Protein AF-A0A3D4FMH8-F1 (afdb_monomer)

Structure (mmCIF, N/CA/C/O backbone):
data_AF-A0A3D4FMH8-F1
#
_entry.id   AF-A0A3D4FMH8-F1
#
loop_
_atom_site.group_PDB
_atom_site.id
_atom_site.type_symbol
_atom_site.label_atom_id
_atom_site.label_alt_id
_atom_site.label_comp_id
_atom_site.label_asym_id
_atom_site.label_entity_id
_atom_site.label_seq_id
_atom_site.pdbx_PDB_ins_code
_atom_site.Cartn_x
_atom_site.Cartn_y
_atom_site.Cartn_z
_atom_site.occupancy
_atom_site.B_iso_or_equiv
_atom_site.auth_seq_id
_atom_site.auth_comp_id
_atom_site.auth_asym_id
_atom_site.auth_atom_id
_atom_site.pdbx_PDB_model_num
ATOM 1 N N . MET A 1 1 ? 40.676 11.590 -5.310 1.00 35.44 1 MET A N 1
ATOM 2 C CA . MET A 1 1 ? 40.051 10.678 -6.287 1.00 35.44 1 MET A CA 1
ATOM 3 C C . MET A 1 1 ? 38.596 10.564 -5.864 1.00 35.44 1 MET A C 1
ATOM 5 O O . MET A 1 1 ? 38.300 9.823 -4.942 1.00 35.44 1 MET A O 1
ATOM 9 N N . LEU A 1 2 ? 37.745 11.459 -6.373 1.00 38.88 2 LEU A N 1
ATOM 10 C CA . LEU A 1 2 ? 36.331 11.520 -5.995 1.00 38.88 2 LEU A CA 1
ATOM 11 C C . LEU A 1 2 ? 35.628 10.325 -6.644 1.00 38.88 2 LEU A C 1
ATOM 13 O O . LEU A 1 2 ? 35.705 10.165 -7.864 1.00 38.88 2 LEU A O 1
ATOM 17 N N . SER A 1 3 ? 35.015 9.470 -5.829 1.00 41.88 3 SER A N 1
ATOM 18 C CA . SER A 1 3 ? 34.125 8.407 -6.286 1.00 41.88 3 SER A CA 1
ATOM 19 C C . SER A 1 3 ? 33.039 9.031 -7.158 1.00 41.88 3 SER A C 1
ATOM 21 O O . SER A 1 3 ? 32.317 9.917 -6.706 1.00 41.88 3 SER A O 1
ATOM 23 N N . ARG A 1 4 ? 32.938 8.611 -8.422 1.00 46.44 4 ARG A N 1
ATOM 24 C CA . ARG A 1 4 ? 31.765 8.918 -9.242 1.00 46.44 4 ARG A CA 1
ATOM 25 C C . ARG A 1 4 ? 30.571 8.246 -8.571 1.00 46.44 4 ARG A C 1
ATOM 27 O O . ARG A 1 4 ? 30.470 7.025 -8.620 1.00 46.44 4 ARG A O 1
ATOM 34 N N . GLU A 1 5 ? 29.708 9.030 -7.937 1.00 51.88 5 GLU A N 1
ATOM 35 C CA . GLU A 1 5 ? 28.350 8.599 -7.613 1.00 51.88 5 GLU A CA 1
ATOM 36 C C . GLU A 1 5 ? 27.703 8.157 -8.932 1.00 51.88 5 GLU A C 1
ATOM 38 O O . GLU A 1 5 ? 27.562 8.950 -9.866 1.00 51.88 5 GLU A O 1
ATOM 43 N N . ALA A 1 6 ? 27.427 6.861 -9.071 1.00 55.22 6 ALA A N 1
ATOM 44 C CA . ALA A 1 6 ? 26.764 6.338 -10.252 1.00 55.22 6 ALA A CA 1
ATOM 45 C C . ALA A 1 6 ? 25.294 6.782 -10.203 1.00 55.22 6 ALA A C 1
ATOM 47 O O . ALA A 1 6 ? 24.485 6.205 -9.482 1.00 55.22 6 ALA A O 1
ATOM 48 N N . MET A 1 7 ? 24.969 7.856 -10.925 1.00 64.50 7 MET A N 1
ATOM 49 C CA . MET A 1 7 ? 23.587 8.244 -11.213 1.00 64.50 7 MET A CA 1
ATOM 50 C C . MET A 1 7 ? 22.914 7.119 -12.004 1.00 64.50 7 MET A C 1
ATOM 52 O O . MET A 1 7 ? 23.514 6.611 -12.952 1.00 64.50 7 MET A O 1
ATOM 56 N N . PHE A 1 8 ? 21.673 6.771 -11.658 1.00 71.44 8 PHE A N 1
ATOM 57 C CA . PHE A 1 8 ? 20.878 5.860 -12.477 1.00 71.44 8 PHE A CA 1
ATOM 58 C C . PHE A 1 8 ? 20.765 6.371 -13.908 1.00 71.44 8 PHE A C 1
ATOM 60 O O . PHE A 1 8 ? 20.574 7.568 -14.155 1.00 71.44 8 PHE A O 1
ATOM 67 N N . SER A 1 9 ? 20.807 5.442 -14.856 1.00 87.25 9 SER A N 1
ATOM 68 C CA . SER A 1 9 ? 20.269 5.708 -16.176 1.00 87.25 9 SER A CA 1
ATOM 69 C C . SER A 1 9 ? 18.770 6.007 -16.078 1.00 87.25 9 SER A C 1
ATOM 71 O O . SER A 1 9 ? 18.056 5.586 -15.164 1.00 87.25 9 SER A O 1
ATOM 73 N N . ARG A 1 10 ? 18.271 6.733 -17.075 1.00 87.88 10 ARG A N 1
ATOM 74 C CA . ARG A 1 10 ? 16.848 7.048 -17.219 1.00 87.88 10 ARG A CA 1
ATOM 75 C C . ARG A 1 10 ? 15.959 5.800 -17.184 1.00 87.88 10 ARG A C 1
ATOM 77 O O . ARG A 1 10 ? 14.862 5.834 -16.635 1.00 87.88 10 ARG A O 1
ATOM 84 N N . GLU A 1 11 ? 16.430 4.716 -17.788 1.00 88.06 11 GLU A N 1
ATOM 85 C CA . GLU A 1 11 ? 15.730 3.436 -17.835 1.00 88.06 11 GLU A CA 1
ATOM 86 C C . GLU A 1 11 ? 15.672 2.766 -16.461 1.00 88.06 11 GLU A C 1
ATOM 88 O O . GLU A 1 11 ? 14.581 2.416 -16.012 1.00 88.06 11 GLU A O 1
ATOM 93 N N . GLU A 1 12 ? 16.801 2.678 -15.753 1.00 88.19 12 GLU A N 1
ATOM 94 C CA . GLU A 1 12 ? 16.849 2.109 -14.400 1.00 88.19 12 GLU A CA 1
ATOM 95 C C . GLU A 1 12 ? 15.946 2.884 -13.433 1.00 88.19 12 GLU A C 1
ATOM 97 O O . GLU A 1 12 ? 15.191 2.278 -12.673 1.00 88.19 12 GLU A O 1
ATOM 102 N N . PHE A 1 13 ? 15.948 4.221 -13.505 1.00 91.19 13 PHE A N 1
ATOM 103 C CA . PHE A 1 13 ? 15.051 5.057 -12.703 1.00 91.19 13 PHE A CA 1
ATOM 104 C C . PHE A 1 13 ? 13.574 4.721 -12.954 1.00 91.19 13 PHE A C 1
ATOM 106 O O . PHE A 1 13 ? 12.797 4.571 -12.005 1.00 91.19 13 PHE A O 1
ATOM 113 N N . ILE A 1 14 ? 13.179 4.601 -14.226 1.00 92.31 14 ILE A N 1
ATOM 114 C CA . ILE A 1 14 ? 11.802 4.290 -14.624 1.00 92.31 14 ILE A CA 1
ATOM 115 C C . ILE A 1 14 ? 11.405 2.895 -14.142 1.00 92.31 14 ILE A C 1
ATOM 117 O O . ILE A 1 14 ? 10.356 2.750 -13.510 1.00 92.31 14 ILE A O 1
ATOM 121 N N . GLN A 1 15 ? 12.230 1.883 -14.414 1.00 90.62 15 GLN A N 1
ATOM 122 C CA . GLN A 1 15 ? 11.932 0.500 -14.050 1.00 90.62 15 GLN A CA 1
ATOM 123 C C . GLN A 1 15 ? 11.852 0.331 -12.531 1.00 90.62 15 GLN A C 1
ATOM 125 O O . GLN A 1 15 ? 10.844 -0.171 -12.035 1.00 90.62 15 GLN A O 1
ATOM 130 N N . MET A 1 16 ? 12.847 0.820 -11.784 1.00 91.50 16 MET A N 1
ATOM 131 C CA . MET A 1 16 ? 12.881 0.703 -10.323 1.00 91.50 16 MET A CA 1
ATOM 132 C C . MET A 1 16 ? 11.720 1.458 -9.668 1.00 91.50 16 MET A C 1
ATOM 134 O O . MET A 1 16 ? 11.089 0.957 -8.738 1.00 91.50 16 MET A O 1
ATOM 138 N N . SER A 1 17 ? 11.370 2.641 -10.187 1.00 95.12 17 SER A N 1
ATOM 139 C CA . SER A 1 17 ? 10.228 3.405 -9.675 1.00 95.12 17 SER A CA 1
ATOM 140 C C . SER A 1 17 ? 8.930 2.630 -9.858 1.00 95.12 17 SER A C 1
ATOM 142 O O . SER A 1 17 ? 8.108 2.569 -8.946 1.00 95.12 17 SER A O 1
ATOM 144 N N . LEU A 1 18 ? 8.726 2.027 -11.030 1.00 95.50 18 LEU A N 1
ATOM 145 C CA . LEU A 1 18 ? 7.518 1.258 -11.308 1.00 95.50 18 LEU A CA 1
ATOM 146 C C . LEU A 1 18 ? 7.448 -0.013 -10.463 1.00 95.50 18 LEU A C 1
ATOM 148 O O . LEU A 1 18 ? 6.379 -0.289 -9.931 1.00 95.50 18 LEU A O 1
ATOM 152 N N . GLN A 1 19 ? 8.555 -0.733 -10.275 1.00 94.19 19 GLN A N 1
ATOM 153 C CA . GLN A 1 19 ? 8.602 -1.914 -9.405 1.00 94.19 19 GLN A CA 1
ATOM 154 C C . GLN A 1 19 ? 8.266 -1.561 -7.948 1.00 94.19 19 GLN A C 1
ATOM 156 O O . GLN A 1 19 ? 7.348 -2.150 -7.377 1.00 94.19 19 GLN A O 1
ATOM 161 N N . LEU A 1 20 ? 8.901 -0.526 -7.378 1.00 95.75 20 LEU A N 1
ATOM 162 C CA . LEU A 1 20 ? 8.591 -0.061 -6.019 1.00 95.75 20 LEU A CA 1
ATOM 163 C C . LEU A 1 20 ? 7.125 0.359 -5.869 1.00 95.75 20 LEU A C 1
ATOM 165 O O . LEU A 1 20 ? 6.484 0.019 -4.877 1.00 95.75 20 LEU A O 1
ATOM 169 N N . ASN A 1 21 ? 6.574 1.086 -6.847 1.00 98.00 21 ASN A N 1
ATOM 170 C CA . ASN A 1 21 ? 5.164 1.469 -6.816 1.00 98.00 21 ASN A CA 1
ATOM 171 C C . ASN A 1 21 ? 4.237 0.250 -6.938 1.00 98.00 21 ASN A C 1
ATOM 173 O O . ASN A 1 21 ? 3.259 0.174 -6.202 1.00 98.00 21 ASN A O 1
ATOM 177 N N . LEU A 1 22 ? 4.510 -0.699 -7.838 1.00 96.81 22 LEU A N 1
ATOM 178 C CA . LEU A 1 22 ? 3.689 -1.906 -7.997 1.00 96.81 22 LEU A CA 1
ATOM 179 C C . LEU A 1 22 ? 3.629 -2.721 -6.704 1.00 96.81 22 LEU A C 1
ATOM 181 O O . LEU A 1 22 ? 2.542 -3.145 -6.311 1.00 96.81 22 LEU A O 1
ATOM 185 N N . PHE A 1 23 ? 4.773 -2.887 -6.040 1.00 96.44 23 PHE A N 1
ATOM 186 C CA . PHE A 1 23 ? 4.881 -3.612 -4.781 1.00 96.44 23 PHE A CA 1
ATOM 187 C C . PHE A 1 23 ? 4.184 -2.867 -3.635 1.00 96.44 23 PHE A C 1
ATOM 189 O O . PHE A 1 23 ? 3.169 -3.318 -3.098 1.00 96.44 23 PHE A O 1
ATOM 196 N N . PHE A 1 24 ? 4.665 -1.671 -3.290 1.00 98.31 24 PHE A N 1
ATOM 197 C CA . PHE A 1 24 ? 4.206 -0.991 -2.082 1.00 98.31 24 PHE A CA 1
ATOM 198 C C . PHE A 1 24 ? 2.807 -0.388 -2.213 1.00 98.31 24 PHE A C 1
ATOM 200 O O . PHE A 1 24 ? 2.083 -0.364 -1.224 1.00 98.31 24 PHE A O 1
ATOM 207 N N . LEU A 1 25 ? 2.354 0.072 -3.387 1.00 98.69 25 LEU A N 1
ATOM 208 C CA . LEU A 1 25 ? 0.984 0.602 -3.492 1.00 98.69 25 LEU A CA 1
ATOM 209 C C . LEU A 1 25 ? -0.064 -0.491 -3.253 1.00 98.69 25 LEU A C 1
ATOM 211 O O . LEU A 1 25 ? -1.116 -0.199 -2.680 1.00 98.69 25 LEU A O 1
ATOM 215 N N . ARG A 1 26 ? 0.222 -1.743 -3.644 1.00 98.25 26 ARG A N 1
ATOM 216 C CA . ARG A 1 26 ? -0.631 -2.891 -3.316 1.00 98.25 26 ARG A CA 1
ATOM 217 C C . ARG A 1 26 ? -0.640 -3.154 -1.811 1.00 98.25 26 ARG A C 1
ATOM 219 O O . ARG A 1 26 ? -1.720 -3.190 -1.228 1.00 98.25 26 ARG A O 1
ATOM 226 N N . ILE A 1 27 ? 0.531 -3.218 -1.182 1.00 98.19 27 ILE A N 1
ATOM 227 C CA . ILE A 1 27 ? 0.658 -3.389 0.274 1.00 98.19 27 ILE A CA 1
ATOM 228 C C . ILE A 1 27 ? -0.104 -2.291 1.032 1.00 98.19 27 ILE A C 1
ATOM 230 O O . ILE A 1 27 ? -0.903 -2.571 1.922 1.00 98.19 27 ILE A O 1
ATOM 234 N N . GLN A 1 28 ? 0.054 -1.024 0.642 1.00 98.62 28 GLN A N 1
ATOM 235 C CA . GLN A 1 28 ? -0.606 0.092 1.323 1.00 98.62 28 GLN A CA 1
ATOM 236 C C . GLN A 1 28 ? -2.126 0.101 1.118 1.00 98.62 28 GLN A C 1
ATOM 238 O O . GLN A 1 28 ? -2.859 0.394 2.065 1.00 98.62 28 GLN A O 1
ATOM 243 N N . LYS A 1 29 ? -2.616 -0.287 -0.068 1.00 98.38 29 LYS A N 1
ATOM 244 C CA . LYS A 1 29 ? -4.046 -0.551 -0.313 1.00 98.38 29 LYS A CA 1
ATOM 245 C C . LYS A 1 29 ? -4.574 -1.642 0.627 1.00 98.38 29 LYS A C 1
ATOM 247 O O . LYS A 1 29 ? -5.649 -1.485 1.214 1.00 98.38 29 LYS A O 1
ATOM 252 N N . GLU A 1 30 ? -3.851 -2.749 0.757 1.00 98.31 30 GLU A N 1
ATOM 253 C CA . GLU A 1 30 ? -4.243 -3.890 1.592 1.00 98.31 30 GLU A CA 1
ATOM 254 C C . GLU A 1 30 ? -4.243 -3.512 3.077 1.00 98.31 30 GLU A C 1
ATOM 256 O O . GLU A 1 30 ? -5.244 -3.720 3.759 1.00 98.31 30 GLU A O 1
ATOM 261 N N . HIS A 1 31 ? -3.222 -2.799 3.552 1.00 98.62 31 HIS A N 1
ATOM 262 C CA . HIS A 1 31 ? -3.202 -2.223 4.898 1.00 98.62 31 HIS A CA 1
ATOM 263 C C . HIS A 1 31 ? -4.406 -1.336 5.189 1.00 98.62 31 HIS A C 1
ATOM 265 O O . HIS A 1 31 ? -5.021 -1.467 6.245 1.00 98.62 31 HIS A O 1
ATOM 271 N N . SER A 1 32 ? -4.769 -0.440 4.268 1.00 98.75 32 SER A N 1
ATOM 272 C CA . SER A 1 32 ? -5.965 0.388 4.432 1.00 98.75 32 SER A CA 1
ATOM 273 C C . SER A 1 32 ? -7.241 -0.456 4.509 1.00 98.75 32 SER A C 1
ATOM 275 O O . SER A 1 32 ? -8.119 -0.146 5.308 1.00 98.75 32 SER A O 1
ATOM 277 N N . THR A 1 33 ? -7.315 -1.554 3.750 1.00 98.56 33 THR A N 1
ATOM 278 C CA . THR A 1 33 ? -8.426 -2.520 3.809 1.00 98.56 33 THR A CA 1
ATOM 279 C C . THR A 1 33 ? -8.502 -3.208 5.176 1.00 98.56 33 THR A C 1
ATOM 281 O O . THR A 1 33 ? -9.578 -3.299 5.764 1.00 98.56 33 THR A O 1
ATOM 284 N N . PHE A 1 34 ? -7.369 -3.665 5.713 1.00 98.38 34 PHE A N 1
ATOM 285 C CA . PHE A 1 34 ? -7.322 -4.345 7.010 1.00 98.38 34 PHE A CA 1
ATOM 286 C C . PHE A 1 34 ? -7.625 -3.394 8.170 1.00 98.38 34 PHE A C 1
ATOM 288 O O . PHE A 1 34 ? -8.386 -3.750 9.068 1.00 98.38 34 PHE A O 1
ATOM 295 N N . LEU A 1 35 ? -7.106 -2.163 8.115 1.00 98.62 35 LEU A N 1
ATOM 296 C CA . LEU A 1 35 ? -7.421 -1.126 9.096 1.00 98.62 35 LEU A CA 1
ATOM 297 C C . LEU A 1 35 ? -8.920 -0.812 9.117 1.00 98.62 35 LEU A C 1
ATOM 299 O O . LEU A 1 35 ? -9.505 -0.768 10.199 1.00 98.62 35 LEU A O 1
ATOM 303 N N . GLU A 1 36 ? -9.537 -0.647 7.940 1.00 98.50 36 GLU A N 1
ATOM 304 C CA . GLU A 1 36 ? -10.982 -0.438 7.784 1.00 98.50 36 GLU A CA 1
ATOM 305 C C . GLU A 1 36 ? -11.786 -1.581 8.424 1.00 98.50 36 GLU A C 1
ATOM 307 O O . GLU A 1 36 ? -12.681 -1.320 9.228 1.00 98.50 36 GLU A O 1
ATOM 312 N N . ALA A 1 37 ? -11.413 -2.837 8.151 1.00 98.19 37 ALA A N 1
ATOM 313 C CA . ALA A 1 37 ? -12.061 -4.019 8.728 1.00 98.19 37 ALA A CA 1
ATOM 314 C C . ALA A 1 37 ? -11.908 -4.112 10.256 1.00 98.19 37 ALA A C 1
ATOM 316 O O . ALA A 1 37 ? -12.775 -4.654 10.941 1.00 98.19 37 ALA A O 1
ATOM 317 N N . GLY A 1 38 ? -10.804 -3.594 10.800 1.00 97.94 38 GLY A N 1
ATOM 318 C CA . GLY A 1 38 ? -10.516 -3.633 12.230 1.00 97.94 38 GLY A CA 1
ATOM 319 C C . GLY A 1 38 ? -11.254 -2.576 13.055 1.00 97.94 38 GLY A C 1
ATOM 320 O O . GLY A 1 38 ? -11.247 -2.648 14.290 1.00 97.94 38 GLY A O 1
ATOM 321 N N . PHE A 1 39 ? -11.894 -1.581 12.440 1.00 98.31 39 PHE A N 1
ATOM 322 C CA . PHE A 1 39 ? -12.651 -0.574 13.181 1.00 98.31 39 PHE A CA 1
ATOM 323 C C . PHE A 1 39 ? -14.049 -1.059 13.562 1.00 98.31 39 PHE A C 1
ATOM 325 O O . PHE A 1 39 ? -14.740 -1.751 12.823 1.00 98.31 39 PHE A O 1
ATOM 332 N N . THR A 1 40 ? -14.506 -0.641 14.742 1.00 97.19 40 THR A N 1
ATOM 333 C CA . THR A 1 40 ? -15.899 -0.845 15.148 1.00 97.19 40 THR A CA 1
ATOM 334 C C . THR A 1 40 ? -16.796 0.254 14.587 1.00 97.19 40 THR A C 1
ATOM 336 O O . THR A 1 40 ? -16.357 1.386 14.384 1.00 97.19 40 THR A O 1
ATOM 339 N N . GLN A 1 41 ? -18.092 -0.037 14.442 1.00 95.38 41 GLN A N 1
ATOM 340 C CA . GLN A 1 41 ? -19.102 0.909 13.938 1.00 95.38 41 GLN A CA 1
ATOM 341 C C . GLN A 1 41 ? -19.210 2.213 14.751 1.00 95.38 41 GLN A C 1
ATOM 343 O O . GLN A 1 41 ? -19.789 3.188 14.283 1.00 95.38 41 GLN A O 1
ATOM 348 N N . LYS A 1 42 ? -18.646 2.257 15.967 1.00 95.75 42 LYS A N 1
ATOM 349 C CA . LYS A 1 42 ? -18.578 3.470 16.790 1.00 95.75 42 LYS A CA 1
ATOM 350 C C . LYS A 1 42 ? -17.614 4.526 16.230 1.00 95.75 42 LYS A C 1
ATOM 352 O O . LYS A 1 42 ? -17.716 5.681 16.631 1.00 95.75 42 LYS A O 1
ATOM 357 N N . ASN A 1 43 ? -16.721 4.143 15.313 1.00 95.69 43 ASN A N 1
ATOM 358 C CA . ASN A 1 43 ? -15.696 5.002 14.719 1.00 95.69 43 ASN A CA 1
ATOM 359 C C . ASN A 1 43 ? -15.909 5.179 13.199 1.00 95.69 43 ASN A C 1
ATOM 361 O O . ASN A 1 43 ? -15.010 4.847 12.424 1.00 95.69 43 ASN A O 1
ATOM 365 N N . PRO A 1 44 ? -17.077 5.679 12.745 1.00 96.94 44 PRO A N 1
ATOM 366 C CA . PRO A 1 44 ? -17.381 5.798 11.317 1.00 96.94 44 PRO A CA 1
ATOM 367 C C . PRO A 1 44 ? -16.394 6.712 10.581 1.00 96.94 44 PRO A C 1
ATOM 369 O O . PRO A 1 44 ? -16.016 6.409 9.454 1.00 96.94 44 PRO A O 1
ATOM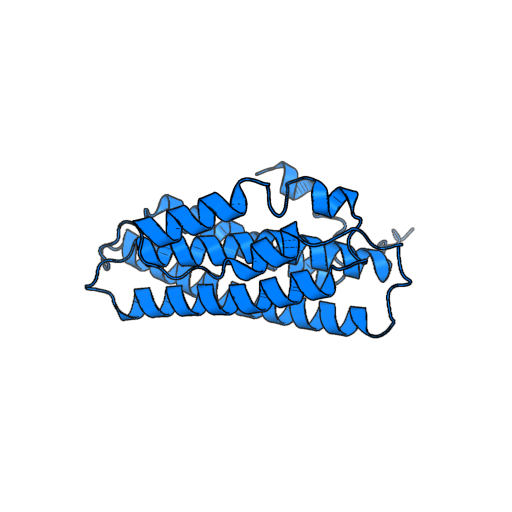 372 N N . ASP A 1 45 ? -15.901 7.765 11.238 1.00 97.69 45 ASP A N 1
ATOM 373 C CA . ASP A 1 45 ? -14.923 8.683 10.646 1.00 97.69 45 ASP A CA 1
ATOM 374 C C . ASP A 1 45 ? -13.597 7.973 10.331 1.00 97.69 45 ASP A C 1
ATOM 376 O O . ASP A 1 45 ? -13.003 8.198 9.282 1.00 97.69 45 ASP A O 1
ATOM 380 N N . ARG A 1 46 ? -13.155 7.057 11.206 1.00 98.00 46 ARG A N 1
ATOM 381 C CA . ARG A 1 46 ? -11.922 6.274 11.007 1.00 98.00 46 ARG A CA 1
ATOM 382 C C . ARG A 1 46 ? -12.081 5.207 9.928 1.00 98.00 46 ARG A C 1
ATOM 384 O O . ARG A 1 46 ? -11.138 4.957 9.181 1.00 98.00 46 ARG A O 1
ATOM 391 N N . ILE A 1 47 ? -13.270 4.607 9.840 1.00 98.44 47 ILE A N 1
ATOM 392 C CA . ILE A 1 47 ? -13.637 3.689 8.754 1.00 98.44 47 ILE A CA 1
ATOM 393 C C . ILE A 1 47 ? -13.549 4.427 7.417 1.00 98.44 47 ILE A C 1
ATOM 395 O O . ILE A 1 47 ? -12.886 3.951 6.499 1.00 98.44 47 ILE A O 1
ATOM 399 N N . GLU A 1 48 ? -14.157 5.610 7.320 1.00 98.50 48 GLU A N 1
ATOM 400 C CA . GLU A 1 48 ? -14.158 6.382 6.078 1.00 98.50 48 GLU A CA 1
ATOM 401 C C . GLU A 1 48 ? -12.762 6.910 5.715 1.00 98.50 48 GLU A C 1
ATOM 403 O O . GLU A 1 48 ? -12.385 6.895 4.544 1.00 98.50 48 GLU A O 1
ATOM 408 N N . GLU A 1 49 ? -11.957 7.307 6.702 1.00 98.50 49 GLU A N 1
ATOM 409 C CA . GLU A 1 49 ? -10.561 7.709 6.500 1.00 98.50 49 GLU A CA 1
ATOM 410 C C . GLU A 1 49 ? -9.712 6.550 5.939 1.00 98.50 49 GLU A C 1
ATOM 412 O O . GLU A 1 49 ? -9.001 6.719 4.945 1.00 98.50 49 GLU A O 1
ATOM 417 N N . ALA A 1 50 ? -9.847 5.337 6.490 1.00 98.62 50 ALA A N 1
ATOM 418 C CA . ALA A 1 50 ? -9.190 4.144 5.949 1.00 98.62 50 ALA A CA 1
ATOM 419 C C . ALA A 1 50 ? -9.694 3.795 4.534 1.00 98.62 50 ALA A C 1
ATOM 421 O O . ALA A 1 50 ? -8.891 3.516 3.636 1.00 98.62 50 ALA A O 1
ATOM 422 N N . ALA A 1 51 ? -11.004 3.901 4.299 1.00 98.75 51 ALA A N 1
ATOM 423 C CA . ALA A 1 51 ? -11.611 3.674 2.992 1.00 98.75 51 ALA A CA 1
ATOM 424 C C . ALA A 1 51 ? -11.128 4.692 1.941 1.00 98.75 51 ALA A C 1
ATOM 426 O O . ALA A 1 51 ? -10.908 4.335 0.778 1.00 98.75 51 ALA A O 1
ATOM 427 N N . TYR A 1 52 ? -10.912 5.951 2.334 1.00 98.75 52 TYR A N 1
ATOM 428 C CA . TYR A 1 52 ? -10.317 6.979 1.482 1.00 98.75 52 TYR A CA 1
ATOM 429 C C . TYR A 1 52 ? -8.912 6.582 1.022 1.00 98.75 52 TYR A C 1
ATOM 431 O O . TYR A 1 52 ? -8.627 6.648 -0.180 1.00 98.75 52 TYR A O 1
ATOM 439 N N . PHE A 1 53 ? -8.052 6.126 1.939 1.00 98.88 53 PHE A N 1
ATOM 440 C CA . PHE A 1 53 ? -6.711 5.672 1.578 1.00 98.88 53 PHE A CA 1
ATOM 441 C C . PHE A 1 53 ? -6.764 4.473 0.637 1.00 98.88 53 PHE A C 1
ATOM 443 O O . PHE A 1 53 ? -6.148 4.526 -0.426 1.00 98.88 53 PHE A O 1
ATOM 450 N N . ARG A 1 54 ? -7.570 3.451 0.947 1.00 98.56 54 ARG A N 1
ATOM 451 C CA . ARG A 1 54 ? -7.751 2.272 0.085 1.00 98.56 54 ARG A CA 1
ATOM 452 C C . ARG A 1 54 ? -8.115 2.660 -1.350 1.00 98.56 54 ARG A C 1
ATOM 454 O O . ARG A 1 54 ? -7.439 2.248 -2.290 1.00 98.56 54 ARG A O 1
ATOM 461 N N . ARG A 1 55 ? -9.137 3.506 -1.525 1.00 98.69 55 ARG A N 1
ATOM 462 C CA . ARG A 1 55 ? -9.574 3.976 -2.855 1.00 98.69 55 ARG A CA 1
ATOM 463 C C . ARG A 1 55 ? -8.511 4.823 -3.556 1.00 98.69 55 ARG A C 1
ATOM 465 O O . ARG A 1 55 ? -8.386 4.763 -4.777 1.00 98.69 55 ARG A O 1
ATOM 472 N N . SER A 1 56 ? -7.747 5.609 -2.805 1.00 98.81 56 SER A N 1
ATOM 473 C CA . SER A 1 56 ? -6.676 6.444 -3.356 1.00 98.81 56 SER A CA 1
ATOM 474 C C . SER A 1 56 ? -5.479 5.601 -3.815 1.00 98.81 56 SER A C 1
ATOM 476 O O . SER A 1 56 ? -4.939 5.840 -4.896 1.00 98.81 56 SER A O 1
ATOM 478 N N . PHE A 1 57 ? -5.106 4.567 -3.055 1.00 98.81 57 PHE A N 1
ATOM 479 C CA . PHE A 1 57 ? -4.074 3.611 -3.457 1.00 98.81 57 PHE A CA 1
ATOM 480 C C . PHE A 1 57 ? -4.516 2.746 -4.640 1.00 98.81 57 PHE A C 1
ATOM 482 O O . PHE A 1 57 ? -3.704 2.518 -5.531 1.00 98.81 57 PHE A O 1
ATOM 489 N N . ASP A 1 58 ? -5.796 2.363 -4.737 1.00 98.44 58 ASP A N 1
ATOM 490 C CA . ASP A 1 58 ? -6.339 1.702 -5.936 1.00 98.44 58 ASP A CA 1
ATOM 491 C C . ASP A 1 58 ? -6.091 2.533 -7.208 1.00 98.44 58 ASP A C 1
ATOM 493 O O . ASP A 1 58 ? -5.704 1.995 -8.248 1.00 98.44 58 ASP A O 1
ATOM 497 N N . GLN A 1 59 ? -6.292 3.853 -7.139 1.00 98.56 59 GLN A N 1
ATOM 498 C CA . GLN A 1 59 ? -6.069 4.743 -8.281 1.00 98.56 59 GLN A CA 1
ATOM 499 C C . GLN A 1 59 ? -4.591 4.810 -8.677 1.00 98.56 59 GLN A C 1
ATOM 501 O O . GLN A 1 59 ? -4.277 4.704 -9.865 1.00 98.56 59 GLN A O 1
ATOM 506 N N . LEU A 1 60 ? -3.689 4.968 -7.702 1.00 98.69 60 LEU A N 1
ATOM 507 C CA . LEU A 1 60 ? -2.248 5.011 -7.964 1.00 98.69 60 LEU A CA 1
ATOM 508 C C . LEU A 1 60 ? -1.724 3.666 -8.473 1.00 98.69 60 LEU A C 1
ATOM 510 O O . LEU A 1 60 ? -0.944 3.641 -9.421 1.00 98.69 60 LEU A O 1
ATOM 514 N N . LEU A 1 61 ? -2.180 2.550 -7.899 1.00 98.38 61 LEU A N 1
ATOM 515 C CA . LEU A 1 61 ? -1.771 1.213 -8.319 1.00 98.38 61 LEU A CA 1
ATOM 516 C C . LEU A 1 61 ? -2.244 0.916 -9.745 1.00 98.38 61 LEU A C 1
ATOM 518 O O . LEU A 1 61 ? -1.471 0.415 -10.556 1.00 98.38 61 LEU A O 1
ATOM 522 N N . LEU A 1 62 ? -3.483 1.275 -10.096 1.00 97.62 62 LEU A N 1
ATOM 523 C CA . LEU A 1 62 ? -3.973 1.127 -11.467 1.00 97.62 62 LEU A CA 1
ATOM 524 C C . LEU A 1 62 ? -3.147 1.954 -12.465 1.00 97.62 62 LEU A C 1
ATOM 526 O O . LEU A 1 62 ? -2.901 1.509 -13.587 1.00 97.62 62 LEU A O 1
ATOM 530 N N . GLU A 1 63 ? -2.727 3.160 -12.081 1.00 97.38 63 GLU A N 1
ATOM 531 C CA . GLU A 1 63 ? -1.826 3.978 -12.892 1.00 97.38 63 GLU A CA 1
ATOM 532 C C . GLU A 1 63 ? -0.446 3.323 -13.038 1.00 97.38 63 GLU A C 1
ATOM 534 O O . GLU A 1 63 ? 0.035 3.204 -14.165 1.00 97.38 63 GLU A O 1
ATOM 539 N N . ALA A 1 64 ? 0.142 2.828 -11.946 1.00 96.88 64 ALA A N 1
ATOM 540 C CA . ALA A 1 64 ? 1.418 2.113 -11.954 1.00 96.88 64 ALA A CA 1
ATOM 541 C C . ALA A 1 64 ? 1.378 0.878 -12.869 1.00 96.88 64 ALA A C 1
ATOM 543 O O . ALA A 1 64 ? 2.243 0.728 -13.729 1.00 96.88 64 ALA A O 1
ATOM 544 N N . VAL A 1 65 ? 0.322 0.060 -12.771 1.00 94.56 65 VAL A N 1
ATOM 545 C CA . VAL A 1 65 ? 0.078 -1.088 -13.662 1.00 94.56 65 VAL A CA 1
ATOM 546 C C . VAL A 1 65 ? 0.012 -0.643 -15.123 1.00 94.56 65 VAL A C 1
ATOM 548 O O . VAL A 1 65 ? 0.604 -1.259 -15.999 1.00 94.56 65 VAL A O 1
ATOM 551 N N . ARG A 1 66 ? -0.671 0.459 -15.437 1.00 92.88 66 ARG A N 1
ATOM 552 C CA . ARG A 1 66 ? -0.739 0.944 -16.827 1.00 92.88 66 ARG A CA 1
ATOM 553 C C . ARG A 1 66 ? 0.607 1.439 -17.349 1.00 92.88 66 ARG A C 1
ATOM 555 O O . ARG A 1 66 ? 0.877 1.273 -18.536 1.00 92.88 66 ARG A O 1
ATOM 562 N N . LEU A 1 67 ? 1.412 2.070 -16.496 1.00 92.88 67 LEU A N 1
ATOM 563 C CA . LEU A 1 67 ? 2.737 2.577 -16.853 1.00 92.88 67 LEU A CA 1
ATOM 564 C C . LEU A 1 67 ? 3.787 1.467 -16.972 1.00 92.88 67 LEU A C 1
ATOM 566 O O . LEU A 1 67 ? 4.745 1.646 -17.716 1.00 92.88 67 LEU A O 1
ATOM 570 N N . SER A 1 68 ? 3.613 0.340 -16.278 1.00 91.06 68 SER A N 1
ATOM 571 C CA . SER A 1 68 ? 4.564 -0.778 -16.295 1.00 91.06 68 SER A CA 1
ATOM 572 C C . SER A 1 68 ? 4.462 -1.673 -17.526 1.00 91.06 68 SER A C 1
ATOM 574 O O . SER A 1 68 ? 5.398 -2.423 -17.814 1.00 91.06 68 SER A O 1
ATOM 576 N N . LYS A 1 69 ? 3.358 -1.586 -18.277 1.00 86.75 69 LYS A N 1
ATOM 577 C CA . LYS A 1 69 ? 3.136 -2.391 -19.480 1.00 86.75 69 LYS A CA 1
ATOM 578 C C . LYS A 1 69 ? 4.261 -2.179 -20.501 1.00 86.75 69 LYS A C 1
ATOM 580 O O . LYS A 1 69 ? 4.428 -1.071 -21.002 1.00 86.75 69 LYS A O 1
ATOM 585 N N . ASN A 1 70 ? 4.956 -3.262 -20.855 1.00 82.06 70 ASN A N 1
ATOM 586 C CA . ASN A 1 70 ? 6.109 -3.289 -21.771 1.00 82.06 70 ASN A CA 1
ATOM 587 C C . ASN A 1 70 ? 7.311 -2.435 -21.312 1.00 82.06 70 ASN A C 1
ATOM 589 O O . ASN A 1 70 ? 8.138 -2.067 -22.141 1.00 82.06 70 ASN A O 1
ATOM 593 N N . VAL A 1 71 ? 7.387 -2.094 -20.021 1.00 85.50 71 VAL A N 1
ATOM 594 C CA . VAL A 1 71 ? 8.474 -1.294 -19.428 1.00 85.50 71 VAL A CA 1
ATOM 595 C C . VAL A 1 71 ? 9.190 -2.082 -18.341 1.00 85.50 71 VAL A C 1
ATOM 597 O O . VAL A 1 71 ? 10.413 -2.110 -18.306 1.00 85.50 71 VAL A O 1
ATOM 600 N N . VAL A 1 72 ? 8.434 -2.715 -17.442 1.00 83.50 72 VAL A N 1
ATOM 601 C CA . VAL A 1 72 ? 9.008 -3.630 -16.451 1.00 83.50 72 VAL A CA 1
ATOM 602 C C . VAL A 1 72 ? 9.256 -4.978 -17.138 1.00 83.50 72 VAL A C 1
ATOM 604 O O . VAL A 1 72 ? 8.331 -5.477 -17.790 1.00 83.50 72 VAL A O 1
ATOM 607 N N . PRO A 1 73 ? 10.459 -5.573 -17.004 1.00 82.94 73 PRO A N 1
ATOM 608 C CA . PRO A 1 73 ? 10.769 -6.862 -17.610 1.00 82.94 73 PRO A CA 1
ATOM 609 C C . PRO A 1 73 ? 9.748 -7.934 -17.232 1.00 82.94 73 PRO A C 1
ATOM 611 O O . PRO A 1 73 ? 9.309 -8.025 -16.084 1.00 82.94 73 PRO A O 1
ATOM 614 N N . SER A 1 74 ? 9.380 -8.772 -18.201 1.00 80.00 74 SER A N 1
ATOM 615 C CA . SER A 1 74 ? 8.320 -9.772 -18.010 1.00 80.00 74 SER A CA 1
ATOM 616 C C . SER A 1 74 ? 8.673 -10.808 -16.945 1.00 80.00 74 SER A C 1
ATOM 618 O O . SER A 1 74 ? 7.790 -11.251 -16.223 1.00 80.00 74 SER A O 1
ATOM 620 N N . GLU A 1 75 ? 9.956 -11.147 -16.809 1.00 83.00 75 GLU A N 1
ATOM 621 C CA . GLU A 1 75 ? 10.460 -12.012 -15.737 1.00 83.00 75 GLU A CA 1
ATOM 622 C C . GLU A 1 75 ? 10.158 -11.431 -14.349 1.00 83.00 75 GLU A C 1
ATOM 624 O O . GLU A 1 75 ? 9.646 -12.134 -13.485 1.00 83.00 75 GLU A O 1
ATOM 629 N N . VAL A 1 76 ? 10.382 -10.127 -14.164 1.00 84.38 76 VAL A N 1
ATOM 630 C CA . VAL A 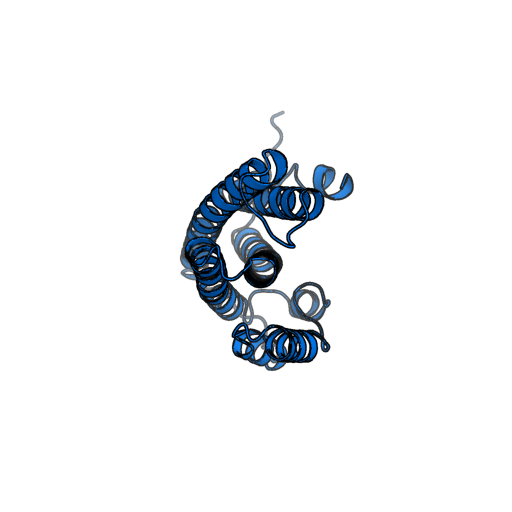1 76 ? 10.099 -9.423 -12.905 1.00 84.38 76 VAL A CA 1
ATOM 631 C C . VAL A 1 76 ? 8.592 -9.291 -12.681 1.00 84.38 76 VAL A C 1
ATOM 633 O O . VAL A 1 76 ? 8.113 -9.458 -11.568 1.00 84.38 76 VAL A O 1
ATOM 636 N N . MET A 1 77 ? 7.809 -9.049 -13.736 1.00 83.00 77 MET A N 1
ATOM 637 C CA . MET A 1 77 ? 6.345 -8.997 -13.628 1.00 83.00 77 MET A CA 1
ATOM 638 C C . MET A 1 77 ? 5.731 -10.353 -13.239 1.00 83.00 77 MET A C 1
ATOM 640 O O . MET A 1 77 ? 4.710 -10.386 -12.555 1.00 83.00 77 MET A O 1
ATOM 644 N N . LEU A 1 78 ? 6.337 -11.460 -13.683 1.00 83.00 78 LEU A N 1
ATOM 645 C CA . LEU A 1 78 ? 5.877 -12.834 -13.453 1.00 83.00 78 LEU A CA 1
ATOM 646 C C . LEU A 1 78 ? 6.584 -13.526 -12.276 1.00 83.00 78 LEU A C 1
ATOM 648 O O . LEU A 1 78 ? 6.330 -14.704 -12.032 1.00 83.00 78 LEU A O 1
ATOM 652 N N . SER A 1 79 ? 7.436 -12.816 -11.532 1.00 87.06 79 SER A N 1
ATOM 653 C CA . SER A 1 79 ? 8.194 -13.369 -10.400 1.00 87.06 79 SER A CA 1
ATOM 654 C C . SER A 1 79 ? 7.307 -13.819 -9.232 1.00 87.06 79 SER A C 1
ATOM 656 O O . SER A 1 79 ? 7.752 -14.572 -8.369 1.00 87.06 79 SER A O 1
ATOM 658 N N . GLY A 1 80 ? 6.056 -13.350 -9.190 1.00 87.00 80 GLY A N 1
ATOM 659 C CA . GLY A 1 80 ? 5.144 -13.535 -8.063 1.00 87.00 80 GLY A CA 1
ATOM 660 C C . GLY A 1 80 ? 5.253 -12.447 -6.990 1.00 87.00 80 GLY A C 1
ATOM 661 O O . GLY A 1 80 ? 4.474 -12.457 -6.042 1.00 87.00 80 GLY A O 1
ATOM 662 N N . GLU A 1 81 ? 6.181 -11.495 -7.134 1.00 86.62 81 GLU A N 1
ATOM 663 C CA . GLU A 1 81 ? 6.449 -10.453 -6.133 1.00 86.62 81 GLU A CA 1
ATOM 664 C C . GLU A 1 81 ? 5.312 -9.425 -6.015 1.00 86.62 81 GLU A C 1
ATOM 666 O O . GLU A 1 81 ? 4.978 -8.983 -4.918 1.00 86.62 81 GLU A O 1
ATOM 671 N N . PHE A 1 82 ? 4.680 -9.051 -7.134 1.00 89.56 82 PHE A N 1
ATOM 672 C CA . PHE A 1 82 ? 3.622 -8.026 -7.145 1.00 89.56 82 PHE A CA 1
ATOM 673 C C . PHE A 1 82 ? 2.204 -8.600 -7.072 1.00 89.56 82 PHE A C 1
ATOM 675 O O . PHE A 1 82 ? 1.266 -7.906 -6.677 1.00 89.56 82 PHE A O 1
ATOM 682 N N . PHE A 1 83 ? 2.022 -9.824 -7.561 1.00 90.75 83 PHE A N 1
ATOM 683 C CA . PHE A 1 83 ? 0.771 -10.575 -7.546 1.00 90.75 83 PHE A CA 1
ATOM 684 C C . PHE A 1 83 ? 1.065 -12.041 -7.865 1.00 90.75 83 PHE A C 1
ATOM 686 O O . PHE A 1 83 ? 2.053 -12.362 -8.521 1.00 90.75 83 PHE A O 1
ATOM 693 N N . THR A 1 84 ? 0.170 -12.924 -7.441 1.00 91.81 84 THR A N 1
ATOM 694 C CA . THR A 1 84 ? 0.220 -14.360 -7.718 1.00 91.81 84 THR A CA 1
ATOM 695 C C . THR A 1 84 ? -1.098 -14.817 -8.335 1.00 91.81 84 THR A C 1
ATOM 697 O O . THR A 1 84 ? -2.078 -14.067 -8.392 1.00 91.81 84 THR A O 1
ATOM 700 N N . GLU A 1 85 ? -1.154 -16.076 -8.769 1.00 90.94 85 GLU A N 1
ATOM 701 C CA . GLU A 1 85 ? -2.404 -16.702 -9.218 1.00 90.94 85 GLU A CA 1
ATOM 702 C C . GLU A 1 85 ? -3.497 -16.705 -8.131 1.00 90.94 85 GLU A C 1
ATOM 704 O O . GLU A 1 85 ? -4.683 -16.663 -8.450 1.00 90.94 85 GLU A O 1
ATOM 709 N N . PHE A 1 86 ? -3.111 -16.648 -6.851 1.00 95.12 86 PHE A N 1
ATOM 710 C CA . PHE A 1 86 ? -4.032 -16.643 -5.712 1.00 95.12 86 PHE A CA 1
ATOM 711 C C . PHE A 1 86 ? -4.550 -15.249 -5.341 1.00 95.12 86 PHE A C 1
ATOM 713 O O . PHE A 1 86 ? -5.504 -15.135 -4.570 1.00 95.12 86 PHE A O 1
ATOM 720 N N . THR A 1 87 ? -3.949 -14.171 -5.862 1.00 95.94 87 THR A N 1
ATOM 721 C CA . THR A 1 87 ? -4.291 -12.798 -5.455 1.00 95.94 87 THR A CA 1
ATOM 722 C C . THR A 1 87 ? -5.757 -12.465 -5.726 1.00 95.94 87 THR A C 1
ATOM 724 O O . THR A 1 87 ? -6.410 -11.855 -4.883 1.00 95.94 87 THR A O 1
ATOM 727 N N . LEU A 1 88 ? -6.307 -12.884 -6.870 1.00 97.25 88 LEU A N 1
ATOM 728 C CA . LEU A 1 88 ? -7.703 -12.591 -7.205 1.00 97.25 88 LEU A CA 1
ATOM 729 C C . LEU A 1 88 ? -8.677 -13.290 -6.246 1.00 97.25 88 LEU A C 1
ATOM 731 O O . LEU A 1 88 ? -9.631 -12.667 -5.780 1.00 97.25 88 LEU A O 1
ATOM 735 N N . ASP A 1 89 ? -8.420 -14.556 -5.924 1.00 97.69 89 ASP A N 1
ATOM 736 C CA . ASP A 1 89 ? -9.262 -15.333 -5.012 1.00 97.69 89 ASP A CA 1
ATOM 737 C C . ASP A 1 89 ? -9.174 -14.804 -3.574 1.00 97.69 89 ASP A C 1
ATOM 739 O O . ASP A 1 89 ? -10.190 -14.733 -2.875 1.00 97.69 89 ASP A O 1
ATOM 743 N N . ALA A 1 90 ? -7.991 -14.351 -3.149 1.00 97.69 90 ALA A N 1
ATOM 744 C CA . ALA A 1 90 ? -7.793 -13.677 -1.868 1.00 97.69 90 ALA A CA 1
ATOM 745 C C . ALA A 1 90 ? -8.558 -12.343 -1.785 1.00 97.69 90 ALA A C 1
ATOM 747 O O . ALA A 1 90 ? -9.213 -12.072 -0.774 1.00 97.69 90 ALA A O 1
ATOM 748 N N . GLU A 1 91 ? -8.541 -11.530 -2.847 1.00 98.25 91 GLU A N 1
ATOM 749 C CA . GLU A 1 91 ? -9.310 -10.281 -2.915 1.00 98.25 91 GLU A CA 1
ATOM 750 C C . GLU A 1 91 ? -10.825 -10.550 -2.879 1.00 98.25 91 GLU A C 1
ATOM 752 O O . GLU A 1 91 ? -11.557 -9.888 -2.141 1.00 98.25 91 GLU A O 1
ATOM 757 N N . LEU A 1 92 ? -11.310 -11.547 -3.627 1.00 98.19 92 LEU A N 1
ATOM 758 C CA . LEU A 1 92 ? -12.726 -11.935 -3.623 1.00 98.19 92 LEU A CA 1
ATOM 759 C C . LEU A 1 92 ? -13.173 -12.456 -2.253 1.00 98.19 92 LEU A C 1
ATOM 761 O O . LEU A 1 92 ? -14.233 -12.062 -1.763 1.00 98.19 92 LEU A O 1
ATOM 765 N N . SER A 1 93 ? -12.354 -13.295 -1.618 1.00 98.19 93 SER A N 1
ATOM 766 C CA . SER A 1 93 ? -12.636 -13.851 -0.291 1.00 98.19 93 SER A CA 1
ATOM 767 C C . SER A 1 93 ? -12.647 -12.760 0.776 1.00 98.19 93 SER A C 1
ATOM 769 O O . SER A 1 93 ? -13.584 -12.680 1.570 1.00 98.19 93 SER A O 1
ATOM 771 N N . THR A 1 94 ? -11.655 -11.865 0.762 1.00 98.00 94 THR A N 1
ATOM 772 C CA . THR A 1 94 ? -11.596 -10.724 1.687 1.00 98.00 94 THR A CA 1
ATOM 773 C C . THR A 1 94 ? -12.826 -9.835 1.530 1.00 98.00 94 THR A C 1
ATOM 775 O O . THR A 1 94 ? -13.473 -9.513 2.527 1.00 98.00 94 THR A O 1
ATOM 778 N N . GLN A 1 95 ? -13.213 -9.490 0.296 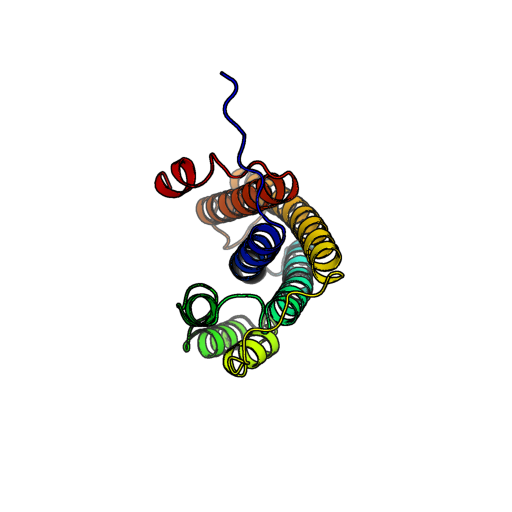1.00 98.31 95 GLN A N 1
ATOM 779 C CA . GLN A 1 95 ? -14.426 -8.707 0.042 1.00 98.31 95 GLN A CA 1
ATOM 780 C C . GLN A 1 95 ? -15.681 -9.418 0.567 1.00 98.31 95 GLN A C 1
ATOM 782 O O . GLN A 1 95 ? -16.531 -8.782 1.185 1.00 98.31 95 GLN A O 1
ATOM 787 N N . PHE A 1 96 ? -15.802 -10.729 0.342 1.00 98.25 96 PHE A N 1
ATOM 788 C CA . PHE A 1 96 ? -16.952 -11.511 0.792 1.00 98.25 96 PHE A CA 1
ATOM 789 C C . PHE A 1 96 ? -17.093 -11.520 2.322 1.00 98.25 96 PHE A C 1
ATOM 791 O O . PHE A 1 96 ? -18.178 -11.251 2.832 1.00 98.25 96 PHE A O 1
ATOM 798 N N . PHE A 1 97 ? -16.011 -11.795 3.057 1.00 98.12 97 PHE A N 1
ATOM 799 C CA . PHE A 1 97 ? -16.069 -11.929 4.518 1.00 98.12 97 PHE A CA 1
ATOM 800 C C . PHE A 1 97 ? -16.092 -10.593 5.268 1.00 98.12 97 PHE A C 1
ATOM 802 O O . PHE A 1 97 ? -16.641 -10.530 6.366 1.00 98.12 97 PHE A O 1
ATOM 809 N N . THR A 1 98 ? -15.510 -9.533 4.703 1.00 97.06 98 THR A N 1
ATOM 810 C CA . THR A 1 98 ? -15.467 -8.207 5.350 1.00 97.06 98 THR A CA 1
ATOM 811 C C . THR A 1 98 ? -16.605 -7.288 4.912 1.00 97.06 98 THR A C 1
ATOM 813 O O . THR A 1 98 ? -16.945 -6.350 5.628 1.00 97.06 98 THR A O 1
ATOM 816 N N . GLY A 1 99 ? -17.177 -7.517 3.726 1.00 97.75 99 GLY A N 1
ATOM 817 C CA . GLY A 1 99 ? -18.107 -6.591 3.078 1.00 97.75 99 GLY A CA 1
ATOM 818 C C . GLY A 1 99 ? -17.447 -5.324 2.517 1.00 97.75 99 GLY A C 1
ATOM 819 O O . GLY A 1 99 ? -18.140 -4.486 1.940 1.00 97.75 99 GLY A O 1
ATOM 820 N N . ILE A 1 100 ? -16.126 -5.168 2.653 1.00 98.25 100 ILE A N 1
ATOM 821 C CA . ILE A 1 100 ? -15.389 -4.009 2.145 1.00 98.25 100 ILE A CA 1
ATOM 822 C C . ILE A 1 100 ? -15.179 -4.178 0.637 1.00 98.25 100 ILE A C 1
ATOM 824 O O . ILE A 1 100 ? -14.637 -5.198 0.211 1.00 98.25 100 ILE A O 1
ATOM 828 N N . PRO A 1 101 ? -15.566 -3.197 -0.201 1.00 97.38 101 PRO A N 1
ATOM 829 C CA . PRO A 1 101 ? -15.409 -3.315 -1.645 1.00 97.38 101 PRO A CA 1
ATOM 830 C C . PRO A 1 101 ? -13.928 -3.300 -2.040 1.00 97.38 101 PRO A C 1
ATOM 832 O O . PRO A 1 101 ? -13.207 -2.359 -1.709 1.00 97.38 101 PRO A O 1
ATOM 835 N N . ILE A 1 102 ? -13.485 -4.296 -2.807 1.00 97.50 102 ILE A N 1
ATOM 836 C CA . ILE A 1 102 ? -12.114 -4.397 -3.318 1.00 97.50 102 ILE A CA 1
ATOM 837 C C . ILE A 1 102 ? -12.129 -4.283 -4.841 1.00 97.50 102 ILE A C 1
ATOM 839 O O . ILE A 1 102 ? -12.822 -5.026 -5.541 1.00 97.50 102 ILE A O 1
ATOM 843 N N . ASN A 1 103 ? -11.320 -3.368 -5.381 1.00 97.25 103 ASN A N 1
ATOM 844 C CA . ASN A 1 103 ? -11.168 -3.215 -6.822 1.00 97.25 103 ASN A CA 1
ATOM 845 C C . ASN A 1 103 ? -10.333 -4.358 -7.429 1.00 97.25 103 ASN A C 1
ATOM 847 O O . ASN A 1 103 ? -9.146 -4.217 -7.724 1.00 97.25 103 ASN A O 1
ATOM 851 N N . THR A 1 104 ? -10.990 -5.491 -7.660 1.00 96.69 104 THR A N 1
ATOM 852 C CA . THR A 1 104 ? -10.411 -6.697 -8.278 1.00 96.69 104 THR A CA 1
ATOM 853 C C . THR A 1 104 ? -10.077 -6.522 -9.764 1.00 96.69 104 THR A C 1
ATOM 855 O O . THR A 1 104 ? -9.439 -7.382 -10.370 1.00 96.69 104 THR A O 1
ATOM 858 N N . ASN A 1 105 ? -10.500 -5.422 -10.400 1.00 96.44 105 ASN A N 1
ATOM 859 C CA . ASN A 1 105 ? -10.186 -5.169 -11.806 1.00 96.44 105 ASN A CA 1
ATOM 860 C C . ASN A 1 105 ? -8.684 -4.935 -12.029 1.00 96.44 105 ASN A C 1
ATOM 862 O O . ASN A 1 105 ? -8.167 -5.293 -13.081 1.00 96.44 105 ASN A O 1
ATOM 866 N N . ILE A 1 106 ? -7.975 -4.379 -11.040 1.00 95.56 106 ILE A N 1
ATOM 867 C CA . ILE A 1 106 ? -6.521 -4.170 -11.115 1.00 95.56 106 ILE A CA 1
ATOM 868 C C . ILE A 1 106 ? -5.813 -5.516 -11.302 1.00 95.56 106 ILE A C 1
ATOM 870 O O . ILE A 1 106 ? -5.076 -5.695 -12.269 1.00 95.56 106 ILE A O 1
ATOM 874 N N . THR A 1 107 ? -6.121 -6.488 -10.442 1.00 95.19 107 THR A N 1
ATOM 875 C CA . THR A 1 107 ? -5.564 -7.844 -10.510 1.00 95.19 107 THR A CA 1
ATOM 876 C C . THR A 1 107 ? -5.960 -8.551 -11.804 1.00 95.19 107 THR A C 1
ATOM 878 O O . THR A 1 107 ? -5.117 -9.173 -12.441 1.00 95.19 107 THR A O 1
ATOM 881 N N . ARG A 1 108 ? -7.209 -8.398 -12.273 1.00 94.31 108 ARG A N 1
ATOM 882 C CA . ARG A 1 108 ? -7.624 -8.949 -13.579 1.00 94.31 108 ARG A CA 1
ATOM 883 C C . ARG A 1 108 ? -6.823 -8.376 -14.745 1.00 94.31 108 ARG A C 1
ATOM 885 O O . ARG A 1 108 ? -6.480 -9.118 -15.659 1.00 94.31 108 ARG A O 1
ATOM 892 N N . ILE A 1 109 ? -6.522 -7.076 -14.718 1.00 90.94 109 ILE A N 1
ATOM 893 C CA . ILE A 1 109 ? -5.669 -6.450 -15.731 1.00 90.94 109 ILE A CA 1
ATOM 894 C C . ILE A 1 109 ? -4.270 -7.062 -15.672 1.00 90.94 109 ILE A C 1
ATOM 896 O O . ILE A 1 109 ? -3.779 -7.460 -16.719 1.00 90.94 109 ILE A O 1
ATOM 900 N N . GLN A 1 110 ? -3.668 -7.173 -14.483 1.00 90.06 110 GLN A N 1
ATOM 901 C CA . GLN A 1 110 ? -2.328 -7.745 -14.294 1.00 90.06 110 GLN A CA 1
ATOM 902 C C . GLN A 1 110 ? -2.242 -9.202 -14.776 1.00 90.06 110 GLN A C 1
ATOM 904 O O . GLN A 1 110 ? -1.350 -9.528 -15.550 1.00 90.06 110 GLN A O 1
ATOM 909 N N . LEU A 1 111 ? -3.214 -10.049 -14.422 1.00 87.50 111 LEU A N 1
ATOM 910 C CA . LEU A 1 111 ? -3.293 -11.442 -14.889 1.00 87.50 111 LEU A CA 1
ATOM 911 C C . LEU A 1 111 ? -3.493 -11.554 -16.410 1.00 87.50 111 LEU A C 1
ATOM 913 O O . LEU A 1 111 ? -3.069 -12.528 -17.024 1.00 87.50 111 LEU A O 1
ATOM 917 N N . GLY A 1 112 ? -4.145 -10.565 -17.027 1.00 84.31 112 GLY A N 1
ATOM 918 C CA . GLY A 1 112 ? -4.346 -10.488 -18.476 1.00 84.31 112 GLY A CA 1
ATOM 919 C C . GLY A 1 112 ? -3.211 -9.797 -19.239 1.00 84.31 112 GLY A C 1
ATOM 920 O O . GLY A 1 112 ? -3.315 -9.635 -20.459 1.00 84.31 112 GLY A O 1
ATOM 921 N N . MET A 1 113 ? -2.152 -9.340 -18.562 1.00 79.00 113 MET A N 1
ATOM 922 C CA . MET A 1 113 ? -1.009 -8.723 -19.227 1.00 79.00 113 MET A CA 1
ATOM 923 C C . MET A 1 113 ? -0.202 -9.785 -19.965 1.00 79.00 113 MET A C 1
ATOM 925 O O . MET A 1 113 ? 0.567 -10.531 -19.373 1.00 79.00 113 MET A O 1
ATOM 929 N N . ILE A 1 114 ? -0.358 -9.820 -21.287 1.00 65.62 114 ILE A N 1
ATOM 930 C CA . ILE A 1 114 ? 0.527 -10.586 -22.162 1.00 65.62 114 ILE A CA 1
ATOM 931 C C . ILE A 1 114 ? 1.823 -9.779 -22.338 1.00 65.62 114 ILE A C 1
ATOM 933 O O . ILE A 1 114 ? 1.735 -8.621 -22.769 1.00 65.62 114 ILE A O 1
ATOM 937 N N . PRO A 1 115 ? 2.999 -10.363 -22.045 1.00 64.44 115 PRO A N 1
ATOM 938 C CA . PRO A 1 115 ? 4.294 -9.814 -22.432 1.00 64.44 115 PRO A CA 1
ATOM 939 C C . PRO A 1 115 ? 4.311 -9.412 -23.909 1.00 64.44 115 PRO A C 1
ATOM 941 O O . PRO A 1 115 ? 4.186 -10.257 -24.797 1.00 64.44 115 PRO A O 1
ATOM 944 N N . GLY A 1 116 ? 4.416 -8.113 -24.185 1.00 63.38 116 GLY A N 1
ATOM 945 C CA . GLY A 1 116 ? 4.685 -7.614 -25.529 1.00 63.38 116 GLY A CA 1
ATOM 946 C C . GLY A 1 116 ? 6.188 -7.607 -25.822 1.00 63.38 116 GLY A C 1
ATOM 947 O O . GLY A 1 116 ? 6.985 -7.713 -24.889 1.00 63.38 116 GLY A O 1
ATOM 948 N N . PRO A 1 117 ? 6.599 -7.451 -27.094 1.00 62.69 117 PRO A N 1
ATOM 949 C CA . PRO A 1 117 ? 7.996 -7.171 -27.404 1.00 62.69 117 PRO A CA 1
ATOM 950 C C . PRO A 1 117 ? 8.447 -5.910 -26.657 1.00 62.69 117 PRO A C 1
ATOM 952 O O . PRO A 1 117 ? 7.705 -4.920 -26.595 1.00 62.69 117 PRO A O 1
ATOM 955 N N . GLU A 1 118 ? 9.654 -5.963 -26.090 1.00 62.19 118 GLU A N 1
ATOM 956 C CA . GLU A 1 118 ? 10.288 -4.810 -25.452 1.00 62.19 118 GLU A CA 1
ATOM 957 C C . GLU A 1 118 ? 10.239 -3.623 -26.413 1.00 62.19 118 GLU A C 1
ATOM 959 O O . GLU A 1 118 ? 10.579 -3.724 -27.594 1.00 62.19 118 GLU A O 1
ATOM 964 N N . SER A 1 119 ? 9.700 -2.514 -25.923 1.00 64.62 119 SER A N 1
ATOM 965 C CA . SER A 1 119 ? 9.515 -1.298 -26.703 1.00 64.62 119 SER A CA 1
ATOM 966 C C . SER A 1 119 ? 10.434 -0.224 -26.145 1.00 64.62 119 SER A C 1
ATOM 968 O O . SER A 1 119 ? 10.620 -0.148 -24.932 1.00 64.62 119 SER A O 1
ATOM 970 N N . GLU A 1 120 ? 10.978 0.634 -27.010 1.00 67.06 120 GLU A N 1
ATOM 971 C CA . GLU A 1 120 ? 11.756 1.788 -26.555 1.00 67.06 120 GLU A CA 1
ATOM 972 C C . GLU A 1 120 ? 10.948 2.620 -25.553 1.00 67.06 120 GLU A C 1
ATOM 974 O O . GLU A 1 120 ? 9.806 3.011 -25.816 1.00 67.06 120 GLU A O 1
ATOM 979 N N . ILE A 1 121 ? 11.561 2.906 -24.403 1.00 71.38 121 ILE A N 1
ATOM 980 C CA . ILE A 1 121 ? 10.962 3.669 -23.308 1.00 71.38 121 ILE A CA 1
ATOM 981 C C . ILE A 1 121 ? 10.712 5.114 -23.775 1.00 71.38 121 ILE A C 1
ATOM 983 O O . ILE A 1 121 ? 11.664 5.900 -23.912 1.00 71.38 121 ILE A O 1
ATOM 987 N N . PRO A 1 122 ? 9.444 5.534 -23.969 1.00 74.12 122 PRO A N 1
ATOM 988 C CA . PRO A 1 122 ? 9.153 6.845 -24.534 1.00 74.12 122 PRO A CA 1
ATOM 989 C C . PRO A 1 122 ? 9.708 7.979 -23.668 1.00 74.12 122 PRO A C 1
ATOM 991 O O . PRO A 1 122 ? 9.622 7.935 -22.439 1.00 74.12 122 PRO A O 1
ATOM 994 N N . GLY A 1 123 ? 10.206 9.050 -24.298 1.00 73.19 123 GLY A N 1
ATOM 995 C CA . GLY A 1 123 ? 10.689 10.284 -23.645 1.00 73.19 123 GLY A CA 1
ATOM 996 C C . GLY A 1 123 ? 9.765 10.820 -22.534 1.00 73.19 123 GLY A C 1
ATOM 997 O O . GLY A 1 123 ? 10.205 11.243 -21.468 1.00 73.19 123 GLY A O 1
ATOM 998 N N . ILE A 1 124 ? 8.453 10.723 -22.754 1.00 81.88 124 ILE A N 1
ATOM 999 C CA . ILE A 1 124 ? 7.420 11.250 -21.851 1.00 81.88 124 ILE A CA 1
ATOM 1000 C C . ILE A 1 124 ? 7.204 10.410 -20.581 1.00 81.88 124 ILE A C 1
ATOM 1002 O O . ILE A 1 124 ? 6.579 10.880 -19.630 1.00 81.88 124 ILE A O 1
ATOM 1006 N N . LEU A 1 125 ? 7.689 9.165 -20.556 1.00 89.44 125 LEU A N 1
ATOM 1007 C CA . LEU A 1 125 ? 7.390 8.212 -19.489 1.00 89.44 125 LEU A CA 1
ATOM 1008 C C . LEU A 1 125 ? 8.050 8.595 -18.159 1.00 89.44 125 LEU A C 1
ATOM 1010 O O . LEU A 1 125 ? 7.406 8.513 -17.120 1.00 89.44 125 LEU A O 1
ATOM 1014 N N . GLU A 1 126 ? 9.274 9.118 -18.198 1.00 91.88 126 GLU A N 1
ATOM 1015 C CA . GLU A 1 126 ? 10.007 9.587 -17.013 1.00 91.88 126 GLU A CA 1
ATOM 1016 C C . GLU A 1 126 ? 9.232 10.646 -16.216 1.00 91.88 126 GLU A C 1
ATOM 1018 O O . GLU A 1 126 ? 9.118 10.556 -14.994 1.00 91.88 126 GLU A O 1
ATOM 1023 N N . ASN A 1 127 ? 8.628 11.616 -16.911 1.00 93.31 127 ASN A N 1
ATOM 1024 C CA . ASN A 1 127 ? 7.826 12.665 -16.281 1.00 93.31 127 ASN A CA 1
ATOM 1025 C C . ASN A 1 127 ? 6.568 12.090 -15.621 1.00 93.31 127 ASN A C 1
ATOM 1027 O O . ASN A 1 127 ? 6.189 12.513 -14.529 1.00 93.31 127 ASN A O 1
ATOM 1031 N N . ARG A 1 128 ? 5.927 11.106 -16.266 1.00 96.25 128 ARG A N 1
ATOM 1032 C CA . ARG A 1 128 ? 4.742 10.427 -15.720 1.00 96.25 128 ARG A CA 1
ATOM 1033 C C . ARG A 1 128 ? 5.095 9.603 -14.485 1.00 96.25 128 ARG A C 1
ATOM 1035 O O . ARG A 1 128 ? 4.385 9.685 -13.491 1.00 96.25 128 ARG A O 1
ATOM 1042 N N . VAL A 1 129 ? 6.209 8.876 -14.527 1.00 96.50 129 VAL A N 1
ATOM 1043 C CA . VAL A 1 129 ? 6.721 8.097 -13.392 1.00 96.50 129 VAL A CA 1
ATOM 1044 C C . VAL A 1 129 ? 7.127 9.009 -12.236 1.00 96.50 129 VAL A C 1
ATOM 1046 O O . VAL A 1 129 ? 6.716 8.784 -11.105 1.00 96.50 129 VAL A O 1
ATOM 1049 N N . THR A 1 130 ? 7.822 10.111 -12.512 1.00 96.38 130 THR A N 1
ATOM 1050 C CA . THR A 1 130 ? 8.149 11.129 -11.500 1.00 96.38 130 THR A CA 1
ATOM 1051 C C . THR A 1 130 ? 6.892 11.706 -10.844 1.00 96.38 130 THR A C 1
ATOM 1053 O O . THR A 1 130 ? 6.850 11.934 -9.635 1.00 96.38 130 THR A O 1
ATOM 1056 N N . PHE A 1 131 ? 5.838 11.949 -11.623 1.00 97.62 131 PHE A N 1
ATOM 1057 C CA . PHE A 1 131 ? 4.573 12.439 -11.084 1.00 97.62 131 PHE A CA 1
ATOM 1058 C C . PHE 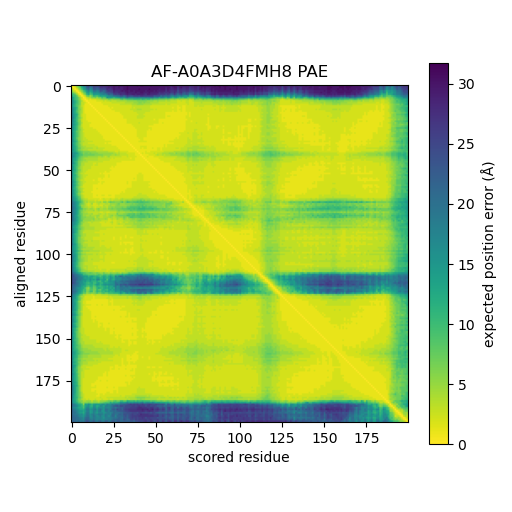A 1 131 ? 3.843 11.385 -10.239 1.00 97.62 131 PHE A C 1
ATOM 1060 O O . PHE A 1 131 ? 3.332 11.719 -9.167 1.00 97.62 131 PHE A O 1
ATOM 1067 N N . LEU A 1 132 ? 3.835 10.121 -10.682 1.00 98.50 132 LEU A N 1
ATOM 1068 C CA . LEU A 1 132 ? 3.330 8.989 -9.902 1.00 98.50 132 LEU A CA 1
ATOM 1069 C C . LEU A 1 132 ? 4.061 8.898 -8.556 1.00 98.50 132 LEU A C 1
ATOM 1071 O O . LEU A 1 132 ? 3.407 8.898 -7.515 1.00 98.50 132 LEU A O 1
ATOM 1075 N N . ASN A 1 133 ? 5.395 8.920 -8.575 1.00 98.44 133 ASN A N 1
ATOM 1076 C CA . ASN A 1 133 ? 6.232 8.836 -7.381 1.00 98.44 133 ASN A CA 1
ATOM 1077 C C . ASN A 1 133 ? 5.895 9.935 -6.369 1.00 98.44 133 ASN A C 1
ATOM 1079 O O . ASN A 1 133 ? 5.643 9.654 -5.201 1.00 98.44 133 ASN A O 1
ATOM 1083 N N . LYS A 1 134 ? 5.820 11.195 -6.816 1.00 98.62 134 LYS A N 1
ATOM 1084 C CA . LYS A 1 134 ? 5.470 12.331 -5.947 1.00 98.62 134 LYS A CA 1
ATOM 1085 C C . LYS A 1 134 ? 4.097 12.163 -5.295 1.00 98.62 134 LYS A C 1
ATOM 1087 O O . LYS A 1 134 ? 3.940 12.468 -4.114 1.00 98.62 134 LYS A O 1
ATOM 1092 N N . ARG A 1 135 ? 3.108 11.663 -6.041 1.00 98.75 135 ARG A N 1
ATOM 1093 C CA . ARG A 1 135 ? 1.759 11.401 -5.514 1.00 98.75 135 ARG A CA 1
ATOM 1094 C C . ARG A 1 135 ? 1.735 10.224 -4.543 1.00 98.75 135 ARG A C 1
ATOM 1096 O O . ARG A 1 135 ? 1.058 10.322 -3.523 1.00 98.75 135 ARG A O 1
ATOM 1103 N N . ALA A 1 136 ? 2.485 9.161 -4.825 1.00 98.81 136 ALA A N 1
ATOM 1104 C CA . ALA A 1 136 ? 2.639 8.013 -3.936 1.00 98.81 136 ALA A CA 1
ATOM 1105 C C . ALA A 1 136 ? 3.311 8.403 -2.613 1.00 98.81 136 ALA A C 1
ATOM 1107 O O . ALA A 1 136 ? 2.796 8.060 -1.549 1.00 98.81 136 ALA A O 1
ATOM 1108 N N . ILE A 1 137 ? 4.390 9.193 -2.665 1.00 98.81 137 ILE A N 1
ATOM 1109 C CA . ILE A 1 137 ? 5.063 9.749 -1.482 1.00 98.81 137 ILE A CA 1
ATOM 1110 C C . ILE A 1 137 ? 4.088 10.607 -0.672 1.00 98.81 137 ILE A C 1
ATOM 1112 O O . ILE A 1 137 ? 3.949 10.416 0.533 1.00 98.81 137 ILE A O 1
ATOM 1116 N N . TYR A 1 138 ? 3.384 11.536 -1.324 1.00 98.81 138 TYR A N 1
ATOM 1117 C CA . TYR A 1 138 ? 2.431 12.416 -0.649 1.00 98.81 138 TYR A CA 1
ATOM 1118 C C . TYR A 1 138 ? 1.308 11.634 0.048 1.00 98.81 138 TYR A C 1
ATOM 1120 O O . TYR A 1 138 ? 1.069 11.822 1.239 1.00 98.81 138 TYR A O 1
ATOM 1128 N N . LEU A 1 139 ? 0.648 10.718 -0.669 1.00 98.88 139 LEU A N 1
ATOM 1129 C CA . LEU A 1 139 ? -0.440 9.919 -0.106 1.00 98.88 139 LEU A CA 1
ATOM 1130 C C . LEU A 1 139 ? 0.051 9.010 1.029 1.00 98.88 139 LEU A C 1
ATOM 1132 O O . LEU A 1 139 ? -0.643 8.857 2.032 1.00 98.88 139 LEU A O 1
ATOM 1136 N N . THR A 1 140 ? 1.249 8.435 0.895 1.00 98.88 140 THR A N 1
ATOM 1137 C CA . THR A 1 140 ? 1.822 7.559 1.923 1.00 98.88 140 THR A CA 1
ATOM 1138 C C . THR A 1 140 ? 2.223 8.329 3.177 1.00 98.88 140 THR A C 1
ATOM 1140 O O . THR A 1 140 ? 1.987 7.824 4.268 1.00 98.88 140 THR A O 1
ATOM 1143 N N . ASN A 1 141 ? 2.737 9.558 3.063 1.00 98.81 141 ASN A N 1
ATOM 1144 C CA . ASN A 1 141 ? 2.975 10.418 4.230 1.00 98.81 141 ASN A CA 1
ATOM 1145 C C . ASN A 1 141 ? 1.678 10.713 4.996 1.00 98.81 141 ASN A C 1
ATOM 1147 O O . ASN A 1 141 ? 1.637 10.560 6.213 1.00 98.81 141 ASN A O 1
ATOM 1151 N N . ASN A 1 142 ? 0.586 11.012 4.290 1.00 98.88 142 ASN A N 1
ATOM 1152 C CA . ASN A 1 142 ? -0.714 11.185 4.943 1.00 98.88 142 ASN A CA 1
ATOM 1153 C C . ASN A 1 142 ? -1.183 9.886 5.635 1.00 98.88 142 ASN A C 1
ATOM 1155 O O . ASN A 1 142 ? -1.756 9.933 6.723 1.00 98.88 142 ASN A O 1
ATOM 1159 N N . LEU A 1 143 ? -0.921 8.715 5.036 1.00 98.88 143 LEU A N 1
ATOM 1160 C CA . LEU A 1 143 ? -1.222 7.422 5.661 1.00 98.88 143 LEU A CA 1
ATOM 1161 C C . LEU A 1 143 ? -0.333 7.156 6.892 1.00 98.88 143 LEU A C 1
ATOM 1163 O O . LEU A 1 143 ? -0.804 6.564 7.861 1.00 98.88 143 LEU A O 1
ATOM 1167 N N . ILE A 1 144 ? 0.933 7.579 6.871 1.00 98.88 144 ILE A N 1
ATOM 1168 C CA . ILE A 1 144 ? 1.857 7.510 8.014 1.00 98.88 144 ILE A CA 1
ATOM 1169 C C . ILE A 1 144 ? 1.304 8.324 9.183 1.00 98.88 144 ILE A C 1
ATOM 1171 O O . ILE A 1 144 ? 1.229 7.803 10.294 1.00 98.88 144 ILE A O 1
ATOM 1175 N N . ASP A 1 145 ? 0.862 9.558 8.937 1.00 98.88 145 ASP A N 1
ATOM 1176 C CA . ASP A 1 145 ? 0.277 10.413 9.975 1.00 98.88 145 ASP A CA 1
ATOM 1177 C C . ASP A 1 145 ? -0.991 9.787 10.568 1.00 98.88 145 ASP A C 1
ATOM 1179 O O . ASP A 1 145 ? -1.154 9.734 11.791 1.00 98.88 145 ASP A O 1
ATOM 1183 N N . PHE A 1 146 ? -1.846 9.217 9.714 1.00 98.75 146 PHE A N 1
ATOM 1184 C CA . PHE A 1 146 ? -3.014 8.452 10.146 1.00 98.75 146 PHE A CA 1
ATOM 1185 C C . PHE A 1 146 ? -2.631 7.255 11.029 1.00 98.75 146 PHE A C 1
ATOM 1187 O O . PHE A 1 146 ? -3.173 7.097 12.124 1.00 98.75 146 PHE A O 1
ATOM 1194 N N . LYS A 1 147 ? -1.666 6.432 10.595 1.00 98.75 147 LYS A N 1
ATOM 1195 C CA . LYS A 1 147 ? -1.188 5.255 11.341 1.00 98.75 147 LYS A CA 1
ATOM 1196 C C . LYS A 1 147 ? -0.552 5.647 12.679 1.00 98.75 147 LYS A C 1
ATOM 1198 O O . LYS A 1 147 ? -0.852 5.013 13.689 1.00 98.75 147 LYS A O 1
ATOM 1203 N N . LYS A 1 148 ? 0.251 6.718 12.719 1.00 98.81 148 LYS A N 1
ATOM 1204 C CA . LYS A 1 148 ? 0.827 7.279 13.955 1.00 98.81 148 LYS A CA 1
ATOM 1205 C C . LYS A 1 148 ? -0.263 7.708 14.923 1.00 98.81 148 LYS A C 1
ATOM 1207 O O . LYS A 1 148 ? -0.225 7.330 16.093 1.00 98.81 148 LYS A O 1
ATOM 1212 N N . LYS A 1 149 ? -1.261 8.449 14.433 1.00 98.69 149 LYS A N 1
ATOM 1213 C CA . LYS A 1 149 ? -2.366 8.911 15.271 1.00 98.69 149 LYS A CA 1
ATOM 1214 C C . LYS A 1 149 ? -3.204 7.750 15.801 1.00 98.69 149 LYS A C 1
ATOM 1216 O O . LYS A 1 149 ? -3.550 7.731 16.981 1.00 98.69 149 LYS A O 1
ATOM 1221 N N . LEU A 1 150 ? -3.496 6.773 14.947 1.00 98.56 150 LEU A N 1
ATOM 1222 C CA . LEU A 1 150 ? -4.210 5.566 15.338 1.00 98.56 150 LEU A CA 1
ATOM 1223 C C . LEU A 1 150 ? -3.447 4.795 16.419 1.00 98.56 150 LEU A C 1
ATOM 1225 O O . LEU A 1 150 ? -4.039 4.464 17.442 1.00 98.56 150 LEU A O 1
ATOM 1229 N N . LEU A 1 151 ? -2.148 4.548 16.225 1.00 98.69 151 LEU A N 1
ATOM 1230 C CA . LEU A 1 151 ? -1.312 3.867 17.212 1.00 98.69 151 LEU A CA 1
ATOM 1231 C C . LEU A 1 151 ? -1.351 4.598 18.556 1.00 98.69 151 LEU A C 1
ATOM 1233 O O . LEU A 1 151 ? -1.605 3.973 19.582 1.00 98.69 151 LEU A O 1
ATOM 1237 N N . GLU A 1 152 ? -1.176 5.922 18.536 1.00 98.69 152 GLU A N 1
ATOM 1238 C CA . GLU A 1 152 ? -1.239 6.780 19.720 1.00 98.69 152 GLU A CA 1
ATOM 1239 C C . GLU A 1 152 ? -2.589 6.657 20.448 1.00 98.69 152 GLU A C 1
ATOM 1241 O O . GLU A 1 152 ? -2.640 6.572 21.676 1.00 98.69 152 GLU A O 1
ATOM 1246 N N . ASP A 1 153 ? -3.698 6.639 19.708 1.00 98.44 153 ASP A N 1
ATOM 1247 C CA . ASP A 1 153 ? -5.036 6.508 20.280 1.00 98.44 153 ASP A CA 1
ATOM 1248 C C . ASP A 1 153 ? -5.282 5.103 20.851 1.00 98.44 153 ASP A C 1
ATOM 1250 O O . ASP A 1 153 ? -5.912 4.987 21.903 1.00 98.44 153 ASP A O 1
ATOM 1254 N N . VAL A 1 154 ? -4.755 4.045 20.225 1.00 98.19 154 VAL A N 1
ATOM 1255 C CA . VAL A 1 154 ? -4.878 2.670 20.734 1.00 98.19 154 VAL A CA 1
ATOM 1256 C C . VAL A 1 154 ? -4.066 2.486 22.019 1.00 98.19 154 VAL A C 1
ATOM 1258 O O . VAL A 1 154 ? -4.611 2.000 23.008 1.00 98.19 154 VAL A O 1
ATOM 1261 N N . VAL A 1 155 ? -2.794 2.907 22.055 1.00 98.38 155 VAL A N 1
ATOM 1262 C CA . VAL A 1 155 ? -1.932 2.718 23.244 1.00 98.38 155 VAL A CA 1
ATOM 1263 C C . VAL A 1 155 ? -2.388 3.540 24.452 1.00 98.38 155 VAL A C 1
ATOM 1265 O O . VAL A 1 155 ? -2.139 3.148 25.587 1.00 98.38 155 VAL A O 1
ATOM 1268 N N . ASN A 1 156 ? -3.093 4.651 24.220 1.00 98.56 156 ASN A N 1
ATOM 1269 C CA . ASN A 1 156 ? -3.683 5.480 25.272 1.00 98.56 156 ASN A CA 1
ATOM 1270 C C . ASN A 1 156 ? -5.156 5.139 25.562 1.00 98.56 156 ASN A C 1
ATOM 1272 O O . ASN A 1 156 ? -5.843 5.920 26.222 1.00 98.56 156 ASN A O 1
ATOM 1276 N N . CYS A 1 157 ? -5.660 4.009 25.056 1.00 97.69 157 CYS A N 1
ATOM 1277 C CA . CYS A 1 157 ? -7.029 3.537 25.280 1.00 97.69 157 CYS A CA 1
ATOM 1278 C C . CYS A 1 157 ? -8.124 4.549 24.872 1.00 97.69 157 CYS A C 1
ATOM 1280 O O . CYS A 1 157 ? -9.197 4.586 25.473 1.00 97.69 157 CYS A O 1
ATOM 1282 N N . ARG A 1 158 ? -7.871 5.383 23.853 1.00 97.69 158 ARG A N 1
ATOM 1283 C CA . ARG A 1 158 ? -8.818 6.389 23.331 1.00 97.69 158 ARG A CA 1
ATOM 1284 C C . ARG A 1 158 ? -9.726 5.859 22.223 1.00 97.69 158 ARG A C 1
ATOM 1286 O O . ARG A 1 158 ? -10.676 6.537 21.840 1.00 97.69 158 ARG A O 1
ATOM 1293 N N . ILE A 1 159 ? -9.455 4.660 21.715 1.00 97.31 159 ILE A N 1
ATOM 1294 C CA . ILE A 1 159 ? -10.254 3.993 20.686 1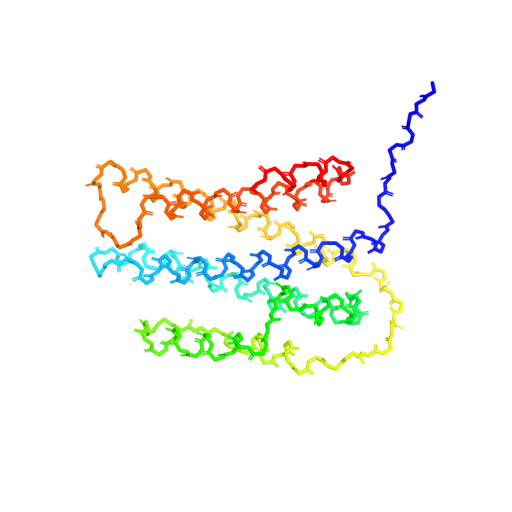.00 97.31 159 ILE A CA 1
ATOM 1295 C C . ILE A 1 159 ? -10.319 2.488 20.952 1.00 97.31 159 ILE A C 1
ATOM 1297 O O . ILE A 1 159 ? -9.344 1.882 21.389 1.00 97.31 159 ILE A O 1
ATOM 1301 N N . PHE A 1 160 ? -11.470 1.881 20.662 1.00 96.69 160 PHE A N 1
ATOM 1302 C CA . PHE A 1 160 ? -11.630 0.428 20.647 1.00 96.69 160 PHE A CA 1
ATOM 1303 C C . PHE A 1 160 ? -11.695 -0.084 19.202 1.00 96.69 160 PHE A C 1
ATOM 1305 O O . PHE A 1 160 ? -12.566 0.319 18.421 1.00 96.69 160 PHE A O 1
ATOM 1312 N N . THR A 1 161 ? -10.764 -0.972 18.857 1.00 97.81 161 THR A N 1
ATOM 1313 C CA . THR A 1 161 ? -10.547 -1.533 17.517 1.00 97.81 161 THR A CA 1
ATOM 1314 C C . THR A 1 161 ? -9.905 -2.917 17.631 1.00 97.81 161 THR A C 1
ATOM 1316 O O . THR A 1 161 ? -9.257 -3.220 18.630 1.00 97.81 161 THR A O 1
ATOM 1319 N N . PHE A 1 162 ? -10.069 -3.746 16.602 1.00 97.81 162 PHE A N 1
ATOM 1320 C CA . PHE A 1 162 ? -9.369 -5.023 16.445 1.00 97.81 162 PHE A CA 1
ATOM 1321 C C . PHE A 1 162 ? -7.985 -4.875 15.789 1.00 97.81 162 PHE A C 1
ATOM 1323 O O . PHE A 1 162 ? -7.267 -5.858 15.633 1.00 97.81 162 PHE A O 1
ATOM 1330 N N . ASN A 1 163 ? -7.588 -3.651 15.428 1.00 97.88 163 ASN A N 1
ATOM 1331 C CA . ASN A 1 163 ? -6.245 -3.350 14.950 1.00 97.88 163 ASN A CA 1
ATOM 1332 C C . ASN A 1 163 ? -5.259 -3.376 16.129 1.00 97.88 163 ASN A C 1
ATOM 1334 O O . ASN A 1 163 ? -5.215 -2.448 16.938 1.00 97.88 163 ASN A O 1
ATOM 1338 N N . TYR A 1 164 ? -4.475 -4.449 16.243 1.00 97.75 164 TYR A N 1
ATOM 1339 C CA . TYR A 1 164 ? -3.507 -4.598 17.329 1.00 97.75 164 TYR A CA 1
ATOM 1340 C C . TYR A 1 164 ? -2.386 -3.543 17.251 1.00 97.75 164 TYR A C 1
ATOM 1342 O O . TYR A 1 164 ? -1.900 -3.266 16.154 1.00 97.75 164 TYR A O 1
ATOM 1350 N N . PRO A 1 165 ? -1.896 -3.006 18.389 1.00 98.12 165 PRO A N 1
ATOM 1351 C CA . PRO A 1 165 ? -0.824 -2.004 18.397 1.00 98.12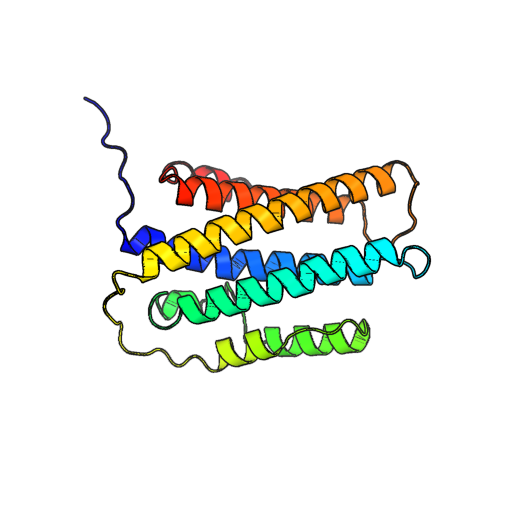 165 PRO A CA 1
ATOM 1352 C C . PRO A 1 165 ? 0.419 -2.428 17.608 1.00 98.12 165 PRO A C 1
ATOM 1354 O O . PRO A 1 165 ? 0.933 -1.649 16.815 1.00 98.12 165 PRO A O 1
ATOM 1357 N N . LEU A 1 166 ? 0.862 -3.681 17.774 1.00 98.19 166 LEU A N 1
ATOM 1358 C CA . LEU A 1 166 ? 2.028 -4.216 17.062 1.00 98.19 166 LEU A CA 1
ATOM 1359 C C . LEU A 1 166 ? 1.800 -4.325 15.549 1.00 98.19 166 LEU A C 1
ATOM 1361 O O . LEU A 1 166 ? 2.728 -4.098 14.782 1.00 98.19 166 LEU A O 1
ATOM 1365 N N . LEU A 1 167 ? 0.571 -4.632 15.116 1.00 98.19 167 LEU A N 1
ATOM 1366 C CA . LEU A 1 167 ? 0.216 -4.611 13.697 1.00 98.19 167 LEU A CA 1
ATOM 1367 C C . LEU A 1 167 ? 0.314 -3.183 13.153 1.00 98.19 167 LEU A C 1
ATOM 1369 O O . LEU A 1 167 ? 0.918 -2.979 12.108 1.00 98.19 167 LEU A O 1
ATOM 1373 N N . ILE A 1 168 ? -0.252 -2.201 13.864 1.00 98.62 168 ILE A N 1
ATOM 1374 C CA . ILE A 1 168 ? -0.234 -0.795 13.437 1.00 98.62 168 ILE A CA 1
ATOM 1375 C C . ILE A 1 168 ? 1.207 -0.268 13.362 1.00 98.62 168 ILE A C 1
ATOM 1377 O O . ILE A 1 168 ? 1.551 0.399 12.389 1.00 98.62 168 ILE A O 1
ATOM 1381 N N . ASP A 1 169 ? 2.049 -0.592 14.348 1.00 98.44 169 ASP A N 1
ATOM 1382 C CA . ASP A 1 169 ? 3.483 -0.270 14.338 1.00 98.44 169 ASP A CA 1
ATOM 1383 C C . ASP A 1 169 ? 4.202 -0.885 13.129 1.00 98.44 169 ASP A C 1
ATOM 1385 O O . ASP A 1 169 ? 4.921 -0.200 12.403 1.00 98.44 169 ASP A O 1
ATOM 1389 N N . HIS A 1 170 ? 3.964 -2.169 12.864 1.00 98.12 170 HIS A N 1
ATOM 1390 C CA . HIS A 1 170 ? 4.578 -2.870 11.744 1.00 98.12 170 HIS A CA 1
ATOM 1391 C C . HIS A 1 170 ? 4.220 -2.235 10.396 1.00 98.12 170 HIS A C 1
ATOM 1393 O O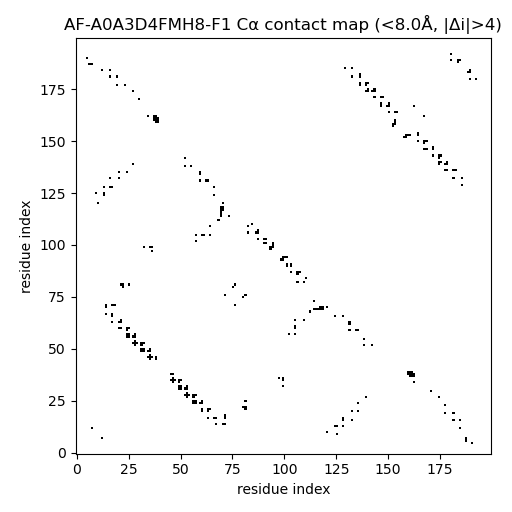 . HIS A 1 170 ? 5.110 -1.820 9.654 1.00 98.12 170 HIS A O 1
ATOM 1399 N N . ILE A 1 171 ? 2.928 -2.050 10.114 1.00 98.50 171 ILE A N 1
ATOM 1400 C CA . ILE A 1 171 ? 2.491 -1.450 8.847 1.00 98.50 171 ILE A CA 1
ATOM 1401 C C . ILE A 1 171 ? 2.862 0.039 8.751 1.00 98.50 171 ILE A C 1
ATOM 1403 O O . ILE A 1 171 ? 2.849 0.609 7.656 1.00 98.50 171 ILE A O 1
ATOM 1407 N N . LEU A 1 172 ? 3.130 0.709 9.876 1.00 98.69 172 LEU A N 1
ATOM 1408 C CA . LEU A 1 172 ? 3.679 2.063 9.903 1.00 98.69 172 LEU A CA 1
ATOM 1409 C C . LEU A 1 172 ? 5.129 2.063 9.408 1.00 98.69 172 LEU A C 1
ATOM 1411 O O . LEU A 1 172 ? 5.441 2.832 8.501 1.00 98.69 172 LEU A O 1
ATOM 1415 N N . ARG A 1 173 ? 5.978 1.167 9.920 1.00 98.38 173 ARG A N 1
ATOM 1416 C CA . ARG A 1 173 ? 7.378 1.049 9.480 1.00 98.38 173 ARG A CA 1
ATOM 1417 C C . ARG A 1 173 ? 7.494 0.721 7.993 1.00 98.38 173 ARG A C 1
ATOM 1419 O O . ARG A 1 173 ? 8.319 1.312 7.305 1.00 98.38 173 ARG A O 1
ATOM 1426 N N . GLU A 1 174 ? 6.626 -0.137 7.463 1.00 98.31 174 GLU A N 1
ATOM 1427 C CA . GLU A 1 174 ? 6.596 -0.430 6.021 1.00 98.31 174 GLU A CA 1
ATOM 1428 C C . GLU A 1 174 ? 6.191 0.788 5.174 1.00 98.31 174 GLU A C 1
ATOM 1430 O O . GLU A 1 174 ? 6.717 1.008 4.082 1.00 98.31 174 GLU A O 1
ATOM 1435 N N . ALA A 1 175 ? 5.292 1.633 5.691 1.00 98.62 175 ALA A N 1
ATOM 1436 C CA . ALA A 1 175 ? 4.928 2.886 5.039 1.00 98.62 175 ALA A CA 1
ATOM 1437 C C . ALA A 1 175 ? 6.103 3.878 5.005 1.00 98.62 175 ALA A C 1
ATOM 1439 O O . ALA A 1 175 ? 6.355 4.506 3.975 1.00 98.62 175 ALA A O 1
ATOM 1440 N N . GLU A 1 176 ? 6.819 4.009 6.124 1.00 98.31 176 GLU A N 1
ATOM 1441 C CA . GLU A 1 176 ? 8.006 4.862 6.246 1.00 98.31 176 GLU A CA 1
ATOM 1442 C C . GLU A 1 176 ? 9.150 4.363 5.358 1.00 98.31 176 GLU A C 1
ATOM 1444 O O . GLU A 1 176 ? 9.814 5.169 4.696 1.00 98.31 176 GLU A O 1
ATOM 1449 N N . LEU A 1 177 ? 9.325 3.041 5.269 1.00 96.50 177 LEU A N 1
ATOM 1450 C CA . LEU A 1 177 ? 10.246 2.411 4.333 1.00 96.50 177 LEU A CA 1
ATOM 1451 C C . LEU A 1 177 ? 9.893 2.814 2.902 1.00 96.50 177 LEU A C 1
ATOM 1453 O O . LEU A 1 177 ? 10.737 3.396 2.227 1.00 96.50 177 LEU A O 1
ATOM 1457 N N . PHE A 1 178 ? 8.646 2.608 2.462 1.00 97.62 178 PHE A N 1
ATOM 1458 C CA . PHE A 1 178 ? 8.224 2.956 1.102 1.00 97.62 178 PHE A CA 1
ATOM 1459 C C . PHE A 1 178 ? 8.541 4.414 0.740 1.00 97.62 178 PHE A C 1
ATOM 1461 O O . PHE A 1 178 ? 9.139 4.680 -0.306 1.00 97.62 178 PHE A O 1
ATOM 1468 N N . VAL A 1 179 ? 8.198 5.362 1.621 1.00 98.19 179 VAL A N 1
ATOM 1469 C CA . VAL A 1 179 ? 8.513 6.786 1.420 1.00 98.19 179 VAL A CA 1
ATOM 1470 C C . VAL A 1 179 ? 10.017 7.007 1.316 1.00 98.19 179 VAL A C 1
ATOM 1472 O O . VAL A 1 179 ? 10.459 7.737 0.426 1.00 98.19 179 VAL A O 1
ATOM 1475 N N . THR A 1 180 ? 10.806 6.376 2.185 1.00 96.00 180 THR A N 1
ATOM 1476 C CA . THR A 1 180 ? 12.269 6.493 2.187 1.00 96.00 180 THR A CA 1
ATOM 1477 C C . THR A 1 180 ? 12.863 5.984 0.877 1.00 96.00 180 THR A C 1
ATOM 1479 O O . THR A 1 180 ? 13.622 6.710 0.231 1.00 96.00 180 THR A O 1
ATOM 1482 N N . LEU A 1 181 ? 12.471 4.781 0.443 1.00 94.06 181 LEU A N 1
ATOM 1483 C CA . LEU A 1 181 ? 12.955 4.169 -0.796 1.00 94.06 181 LEU A CA 1
ATOM 1484 C C . LEU A 1 181 ? 12.629 5.045 -2.003 1.00 94.06 181 LEU A C 1
ATOM 1486 O O . LEU A 1 181 ? 13.509 5.393 -2.794 1.00 94.06 181 LEU A O 1
ATOM 1490 N N . LEU A 1 182 ? 11.363 5.443 -2.118 1.00 95.31 182 LEU A N 1
ATOM 1491 C CA . LEU A 1 182 ? 10.877 6.168 -3.281 1.00 95.31 182 LEU A CA 1
ATOM 1492 C C . LE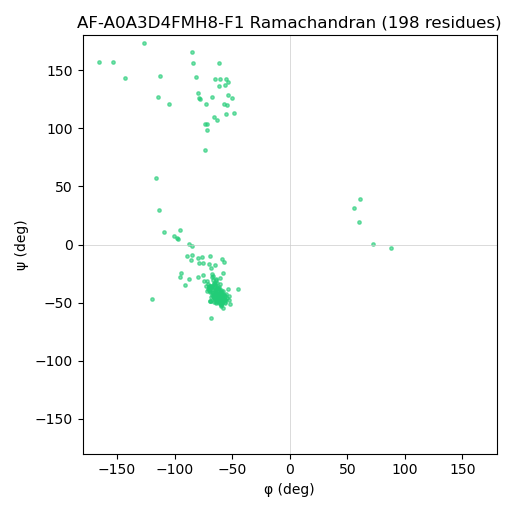U A 1 182 ? 11.426 7.598 -3.332 1.00 95.31 182 LEU A C 1
ATOM 1494 O O . LEU A 1 182 ? 11.732 8.096 -4.412 1.00 95.31 182 LEU A O 1
ATOM 1498 N N . THR A 1 183 ? 11.624 8.242 -2.177 1.00 95.62 183 THR A N 1
ATOM 1499 C CA . THR A 1 183 ? 12.257 9.569 -2.088 1.00 95.62 183 THR A CA 1
ATOM 1500 C C . THR A 1 183 ? 13.734 9.507 -2.462 1.00 95.62 183 THR A C 1
ATOM 1502 O O . THR A 1 183 ? 14.198 10.332 -3.249 1.00 95.62 183 THR A O 1
ATOM 1505 N N . ARG A 1 184 ? 14.478 8.514 -1.952 1.00 91.38 184 ARG A N 1
ATOM 1506 C CA . ARG A 1 184 ? 15.887 8.306 -2.327 1.00 91.38 184 ARG A CA 1
ATOM 1507 C C . ARG A 1 184 ? 16.014 8.056 -3.826 1.00 91.38 184 ARG A C 1
ATOM 1509 O O . ARG A 1 184 ? 16.853 8.681 -4.469 1.00 91.38 184 ARG A O 1
ATOM 1516 N N . LEU A 1 185 ? 15.155 7.213 -4.399 1.00 91.06 185 LEU A N 1
ATOM 1517 C CA . LEU A 1 185 ? 15.127 6.972 -5.840 1.00 91.06 185 LEU A CA 1
ATOM 1518 C C . LEU A 1 185 ? 14.810 8.253 -6.625 1.00 91.06 185 LEU A C 1
ATOM 1520 O O . LEU A 1 185 ? 15.513 8.580 -7.575 1.00 91.06 185 LEU A O 1
ATOM 1524 N N . GLN A 1 186 ? 13.804 9.018 -6.193 1.00 91.81 186 GLN A N 1
ATOM 1525 C CA . GLN A 1 186 ? 13.409 10.282 -6.820 1.00 91.81 186 GLN A CA 1
ATOM 1526 C C . GLN A 1 186 ? 14.526 11.335 -6.819 1.00 91.81 186 GLN A C 1
ATOM 1528 O O . GLN A 1 186 ? 14.566 12.173 -7.722 1.00 91.81 186 GLN A O 1
ATOM 1533 N N . ASN A 1 187 ? 15.418 11.275 -5.828 1.00 90.25 187 ASN A N 1
ATOM 1534 C CA . ASN A 1 187 ? 16.556 12.172 -5.655 1.00 90.25 187 ASN A CA 1
ATOM 1535 C C . ASN A 1 187 ? 17.885 11.592 -6.185 1.00 90.25 187 ASN A C 1
ATOM 1537 O O . ASN A 1 187 ? 18.919 12.229 -6.002 1.00 90.25 187 ASN A O 1
ATOM 1541 N N . ASN A 1 188 ? 17.881 10.416 -6.832 1.00 83.25 188 ASN A N 1
ATOM 1542 C CA . ASN A 1 188 ? 19.072 9.697 -7.317 1.00 83.25 188 ASN A CA 1
ATOM 1543 C C . ASN A 1 188 ? 20.084 9.276 -6.219 1.00 83.25 188 ASN A C 1
ATOM 1545 O O . ASN A 1 188 ? 21.290 9.325 -6.437 1.00 83.25 188 ASN A O 1
ATOM 1549 N N . GLN A 1 189 ? 19.614 8.836 -5.044 1.00 77.06 189 GLN A N 1
ATOM 1550 C CA . GLN A 1 189 ? 20.434 8.524 -3.851 1.00 77.06 189 GLN A CA 1
ATOM 1551 C C . GLN A 1 189 ? 20.447 7.028 -3.444 1.00 77.06 189 GLN A C 1
ATOM 1553 O O . GLN A 1 189 ? 20.554 6.698 -2.266 1.00 77.06 189 GLN A O 1
ATOM 1558 N N . PHE A 1 190 ? 20.292 6.089 -4.381 1.00 66.00 190 PHE A N 1
ATOM 1559 C CA . PHE A 1 190 ? 19.961 4.683 -4.065 1.00 66.00 190 PHE A CA 1
ATOM 1560 C C . PHE A 1 190 ? 21.154 3.770 -3.722 1.00 66.00 190 PHE A C 1
ATOM 1562 O O . PHE A 1 190 ? 20.942 2.659 -3.247 1.00 66.00 190 PHE A O 1
ATOM 1569 N N . LEU A 1 191 ? 22.402 4.223 -3.903 1.00 55.12 191 LEU A N 1
ATOM 1570 C CA . LEU A 1 191 ? 23.622 3.408 -3.733 1.00 55.12 191 LEU A CA 1
ATOM 1571 C C . LEU A 1 191 ? 23.798 2.789 -2.322 1.00 55.12 191 LEU A C 1
ATOM 1573 O O . LEU A 1 191 ? 24.630 1.911 -2.149 1.00 55.12 191 LEU A O 1
ATOM 1577 N N . HIS A 1 192 ? 23.013 3.223 -1.329 1.00 53.28 192 HIS A N 1
ATOM 1578 C CA . HIS A 1 192 ? 23.075 2.773 0.069 1.00 53.28 192 HIS A CA 1
ATOM 1579 C C . HIS A 1 192 ? 21.888 1.899 0.514 1.00 53.28 192 HIS A C 1
ATOM 1581 O O . HIS A 1 192 ? 21.697 1.686 1.705 1.00 53.28 192 HIS A O 1
ATOM 1587 N N . LEU A 1 193 ? 21.042 1.434 -0.412 1.00 52.50 193 LEU A N 1
ATOM 1588 C CA . LEU A 1 193 ? 19.766 0.808 -0.055 1.00 52.50 193 LEU A CA 1
ATOM 1589 C C . LEU A 1 193 ? 19.811 -0.713 0.143 1.00 52.50 193 LEU A C 1
ATOM 1591 O O . LEU A 1 193 ? 19.090 -1.238 0.988 1.00 52.50 193 LEU A O 1
ATOM 1595 N N . MET A 1 194 ? 20.636 -1.424 -0.630 1.00 50.16 194 MET A N 1
ATOM 1596 C CA . MET A 1 194 ? 20.690 -2.891 -0.562 1.00 50.16 194 MET A CA 1
ATOM 1597 C C . MET A 1 194 ? 21.239 -3.402 0.775 1.00 50.16 194 MET A C 1
ATOM 1599 O O . MET A 1 194 ? 20.847 -4.482 1.206 1.00 50.16 194 MET A O 1
ATOM 1603 N N . ASP A 1 195 ? 22.075 -2.608 1.448 1.00 49.03 195 ASP A N 1
ATOM 1604 C CA . ASP A 1 195 ? 22.639 -2.954 2.754 1.00 49.03 195 ASP A CA 1
ATOM 1605 C C . ASP A 1 195 ? 21.586 -2.875 3.881 1.00 49.03 195 ASP A C 1
ATOM 1607 O O . ASP A 1 195 ? 21.627 -3.672 4.809 1.00 49.03 195 ASP A O 1
ATOM 1611 N N . GLU A 1 196 ? 20.597 -1.975 3.780 1.00 50.12 196 GLU A N 1
ATOM 1612 C CA . GLU A 1 196 ? 19.568 -1.764 4.818 1.00 50.12 196 GLU A CA 1
ATOM 1613 C C . GLU A 1 196 ? 18.348 -2.695 4.657 1.00 50.12 196 GLU A C 1
ATOM 1615 O O . GLU A 1 196 ? 17.711 -3.062 5.643 1.00 50.12 196 GLU A O 1
ATOM 1620 N N . ILE A 1 197 ? 18.009 -3.104 3.426 1.00 52.94 197 ILE A N 1
ATOM 1621 C CA . ILE A 1 197 ? 16.898 -4.046 3.167 1.00 52.94 197 ILE A CA 1
ATOM 1622 C C . ILE A 1 197 ? 17.219 -5.449 3.715 1.00 52.94 197 ILE A C 1
ATOM 1624 O O . ILE A 1 197 ? 16.310 -6.179 4.097 1.00 52.94 197 ILE A O 1
ATOM 1628 N N . ALA A 1 198 ? 18.501 -5.816 3.791 1.00 42.91 198 ALA A N 1
ATOM 1629 C CA . ALA A 1 198 ? 18.951 -7.106 4.314 1.00 42.91 198 ALA A CA 1
ATOM 1630 C C . ALA A 1 198 ? 18.898 -7.219 5.854 1.00 42.91 198 ALA A C 1
ATOM 1632 O O . ALA A 1 198 ? 19.067 -8.318 6.379 1.00 42.91 198 ALA A O 1
ATOM 1633 N N . GLU A 1 199 ? 18.679 -6.112 6.574 1.00 41.19 199 GLU A N 1
ATOM 1634 C CA . GLU A 1 199 ? 18.683 -6.061 8.047 1.00 41.19 199 GLU A CA 1
ATOM 1635 C C . GLU A 1 199 ? 17.277 -6.070 8.686 1.00 41.19 199 GLU A C 1
ATOM 1637 O O . GLU A 1 199 ? 17.163 -5.895 9.903 1.00 41.19 199 GLU A O 1
ATOM 1642 N N . GLN A 1 200 ? 16.210 -6.271 7.901 1.00 50.44 200 GLN A N 1
ATOM 1643 C CA . GLN A 1 200 ? 14.829 -6.384 8.407 1.00 50.44 200 GLN A CA 1
ATOM 1644 C C . GLN A 1 200 ? 14.415 -7.815 8.749 1.00 50.44 200 GLN A C 1
ATOM 1646 O O . GLN A 1 200 ? 14.698 -8.735 7.951 1.00 50.44 200 GLN A O 1
#

Nearest PDB structures (foldseek):
  3d19-assembly1_F  TM=8.687E-01  e=3.076E-04  Bacillus cereus G9241
  3dby-assembly6_B  TM=9.239E-01  e=6.291E-03  Bacillus cereus G9241
  3dby-assembly3_H  TM=9.176E-01  e=1.668E-02  Bacillus cereus G9241

Secondary structure (DSSP, 8-state):
------PPPHHHHHHHHHHHHHHHHHHHHHHHHHHHHHB-TT-HHHHHHHHHHHHHHHHHHHHHHHHHTTTS-HHHHTSSSS--TTHHHHHHHHHHHH-----THHHHHHHT---PPP----TTHHHHHHHHHHHHHHHHHHHHHHHHHHHHHHHTT---BS--HHHHHHHHHHHHHHHHHHHHHHTT-GGG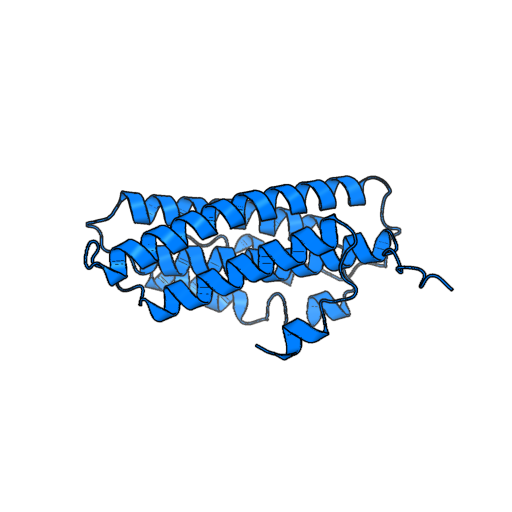SHHHHTT-

Solvent-accessible surface area (backbone atoms only — not comparable to full-atom values): 11308 Å² total; per-residue (Å²): 136,82,79,78,79,80,65,71,52,75,64,56,50,45,37,53,50,39,52,53,42,43,40,49,31,49,52,52,22,49,50,22,50,52,51,29,68,22,47,41,86,90,42,56,69,58,32,50,52,23,48,50,48,22,58,51,26,49,54,52,32,48,48,36,56,63,65,31,63,52,57,47,56,60,68,65,67,68,65,45,78,68,53,51,92,58,47,59,59,52,48,52,50,48,24,67,78,68,68,50,89,63,79,58,63,53,53,53,50,60,76,65,60,71,82,58,76,84,50,86,80,57,85,68,49,56,61,53,50,54,52,49,50,55,51,52,40,52,55,39,52,56,49,40,54,49,38,53,51,50,38,55,32,48,80,66,69,72,52,78,58,71,62,47,64,69,57,42,53,50,60,34,52,54,41,54,46,50,42,52,55,51,49,29,52,75,69,60,57,55,94,70,46,75,73,58,68,73,76,112

Radius of gyration: 18.1 Å; Cα contacts (8 Å, |Δi|>4): 171; chains: 1; bounding box: 59×29×53 Å

Sequence (200 aa):
MLSREAMFSREEFIQMSLQLNLFFLRIQKEHSTFLEAGFTQKNPDRIEEAAYFRRSFDQLLLEAVRLSKNVVPSEVMLSGEFFTEFTLDAELSTQFFTGIPINTNITRIQLGMIPGPESEIPGILENRVTFLNKRAIYLTNNLIDFKKKLLEDVVNCRIFTFNYPLLIDHILREAELFVTLLTRLQNNQFLHLMDEIAEQ

Mean predicted aligned error: 5.75 Å

pLDDT: mean 89.57, std 14.96, range [35.44, 98.88]

Foldseek 3Di:
DDPPLDFDDLLCLLQVLLLLLLQVLVVQLVVLLVQLLFADPVCVVSNVVSLVLNVLSVVLNLLSLVLCQLRHDPCSLQVCRNHDPCRLVVQVVSCVVRVRDDPSVSVVSSVPRDRDPRDPNDPCSSVSSLVSLVSLLVSLVVVLVSLVVVLVCVVVVVGRTNCDSVNSVVSSVSSVVSNVCSVCSSVRNCPPPVVVVVVD